Protein AF-A0A143Z8P2-F1 (afdb_monomer)

Structure (mmCIF, N/CA/C/O backbone):
data_AF-A0A143Z8P2-F1
#
_entry.id   AF-A0A143Z8P2-F1
#
loop_
_atom_site.group_PDB
_atom_site.id
_atom_site.type_symbol
_atom_site.label_atom_id
_atom_site.label_alt_id
_atom_site.label_comp_id
_atom_site.label_asym_id
_atom_site.label_entity_id
_atom_site.label_seq_id
_atom_site.pdbx_PDB_ins_code
_atom_site.Cartn_x
_atom_site.Cartn_y
_atom_site.Cartn_z
_atom_site.occupancy
_atom_site.B_iso_or_equiv
_atom_site.auth_seq_id
_atom_site.auth_comp_id
_atom_site.auth_asym_id
_atom_site.auth_atom_id
_atom_site.pdbx_PDB_model_num
ATOM 1 N N . MET A 1 1 ? 22.799 -4.178 -9.245 1.00 86.31 1 MET A N 1
ATOM 2 C CA . MET A 1 1 ? 23.171 -4.089 -7.824 1.00 86.31 1 MET A CA 1
ATOM 3 C C . MET A 1 1 ? 23.172 -5.496 -7.248 1.00 86.31 1 MET A C 1
ATOM 5 O O . MET A 1 1 ? 22.407 -6.316 -7.746 1.00 86.31 1 MET A O 1
ATOM 9 N N . GLU A 1 2 ? 24.031 -5.788 -6.274 1.00 94.12 2 GLU A N 1
ATOM 10 C CA . GLU A 1 2 ? 23.977 -7.065 -5.549 1.00 94.12 2 GLU A CA 1
ATOM 11 C C . GLU A 1 2 ? 22.678 -7.166 -4.728 1.00 94.12 2 GLU A C 1
ATOM 13 O O . GLU A 1 2 ? 22.300 -6.162 -4.111 1.00 94.12 2 GLU A O 1
ATOM 18 N N . PRO A 1 3 ? 22.009 -8.338 -4.666 1.00 95.88 3 PRO A N 1
A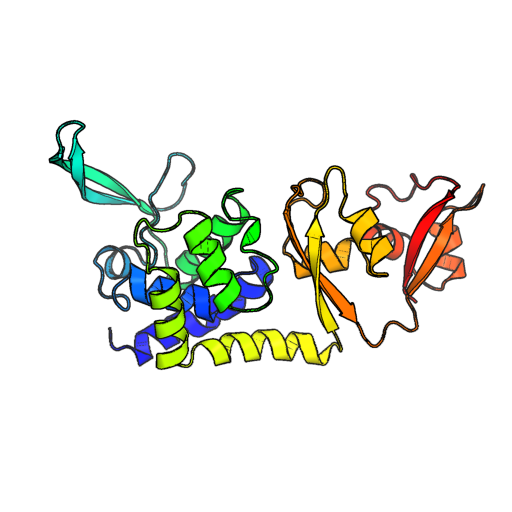TOM 19 C CA . PRO A 1 3 ? 20.731 -8.506 -3.967 1.00 95.88 3 PRO A CA 1
ATOM 20 C C . PRO A 1 3 ? 20.718 -7.975 -2.529 1.00 95.88 3 PRO A C 1
ATOM 22 O O . PRO A 1 3 ? 19.838 -7.202 -2.154 1.00 95.88 3 PRO A O 1
ATOM 25 N N . ALA A 1 4 ? 21.740 -8.309 -1.737 1.00 95.69 4 ALA A N 1
ATOM 26 C CA . ALA A 1 4 ? 21.838 -7.879 -0.342 1.00 95.69 4 ALA A CA 1
ATOM 27 C C . ALA A 1 4 ? 22.018 -6.357 -0.184 1.00 95.69 4 ALA A C 1
ATOM 29 O O . ALA A 1 4 ? 21.558 -5.777 0.800 1.00 95.69 4 ALA A O 1
ATOM 30 N N . VAL A 1 5 ? 22.684 -5.702 -1.141 1.00 97.19 5 VAL A N 1
ATOM 31 C CA . VAL A 1 5 ? 22.847 -4.239 -1.138 1.00 97.19 5 VAL A CA 1
ATOM 32 C C . VAL A 1 5 ? 21.523 -3.574 -1.486 1.00 97.19 5 VAL A C 1
ATOM 34 O O . VAL A 1 5 ? 21.120 -2.638 -0.802 1.00 97.19 5 VAL A O 1
ATOM 37 N N . PHE A 1 6 ? 20.825 -4.094 -2.497 1.00 98.25 6 PHE A N 1
ATOM 38 C CA . PHE A 1 6 ? 19.524 -3.578 -2.909 1.00 98.25 6 PHE A CA 1
ATOM 39 C C . PHE A 1 6 ? 18.500 -3.664 -1.777 1.00 98.25 6 PHE A C 1
ATOM 41 O O . PHE A 1 6 ? 17.920 -2.652 -1.399 1.00 98.25 6 PHE A O 1
ATOM 48 N N . LEU A 1 7 ? 18.351 -4.838 -1.158 1.00 98.31 7 LEU A N 1
ATOM 49 C CA . LEU A 1 7 ? 17.411 -5.028 -0.051 1.00 98.31 7 LEU A CA 1
ATOM 50 C C . LEU A 1 7 ? 17.710 -4.111 1.139 1.00 98.31 7 LEU A C 1
ATOM 52 O O . LEU A 1 7 ? 16.788 -3.540 1.714 1.00 98.31 7 LEU A O 1
ATOM 56 N N . ARG A 1 8 ? 18.989 -3.891 1.467 1.00 97.50 8 ARG A N 1
ATOM 57 C CA . ARG A 1 8 ? 19.382 -2.968 2.543 1.00 97.50 8 ARG A CA 1
ATOM 58 C C . ARG A 1 8 ? 18.939 -1.529 2.278 1.00 97.50 8 ARG A C 1
ATOM 60 O O . ARG A 1 8 ? 18.586 -0.831 3.218 1.00 97.50 8 ARG A O 1
ATOM 67 N N . GLN A 1 9 ? 18.946 -1.090 1.019 1.00 97.75 9 GLN A N 1
ATOM 68 C CA . GLN A 1 9 ? 18.490 0.255 0.652 1.00 97.75 9 GLN A CA 1
ATOM 69 C C . GLN A 1 9 ? 16.971 0.419 0.751 1.00 97.75 9 GLN A C 1
ATOM 71 O O . GLN A 1 9 ? 16.499 1.542 0.907 1.00 97.75 9 GLN A O 1
ATOM 76 N N . LEU A 1 10 ? 16.209 -0.674 0.651 1.00 98.38 10 LEU A N 1
ATOM 77 C CA . LEU A 1 10 ? 14.750 -0.636 0.769 1.00 98.38 10 LEU A CA 1
ATOM 78 C C . LEU A 1 10 ? 14.268 -0.792 2.207 1.00 98.38 10 LEU A C 1
ATOM 80 O O . LEU A 1 10 ? 13.185 -0.321 2.527 1.00 98.38 10 LEU A O 1
ATOM 84 N N . TYR A 1 11 ? 15.057 -1.462 3.045 1.00 97.81 11 TYR A N 1
ATOM 85 C CA . TYR A 1 11 ? 14.640 -1.985 4.340 1.00 97.81 11 TYR A CA 1
ATOM 86 C C . TYR A 1 11 ? 13.904 -0.974 5.229 1.00 97.81 11 TYR A C 1
ATOM 88 O O . TYR A 1 11 ? 12.730 -1.176 5.535 1.00 97.81 11 TYR A O 1
ATOM 96 N N . GLU A 1 12 ? 14.560 0.132 5.592 1.00 96.75 12 GLU A N 1
ATOM 97 C CA . GLU A 1 12 ? 13.953 1.136 6.477 1.00 96.75 12 GLU A CA 1
ATOM 98 C C . GLU A 1 12 ? 12.736 1.796 5.819 1.00 96.75 12 GLU A C 1
ATOM 100 O O . GLU A 1 12 ? 11.661 1.843 6.407 1.00 96.75 12 GLU A O 1
ATOM 105 N N . GLY A 1 13 ? 12.847 2.204 4.551 1.00 96.19 13 GLY A N 1
ATOM 106 C CA . GLY A 1 13 ? 11.741 2.857 3.848 1.00 96.19 13 GLY A CA 1
ATOM 107 C C . GLY A 1 13 ? 10.517 1.950 3.650 1.00 96.19 13 GLY A C 1
ATOM 108 O O . GLY A 1 13 ? 9.382 2.417 3.725 1.00 96.19 13 GLY A O 1
ATOM 109 N N . ALA A 1 14 ? 10.711 0.647 3.438 1.00 97.62 14 ALA A N 1
ATOM 110 C CA . ALA A 1 14 ? 9.616 -0.317 3.325 1.00 97.62 14 ALA A CA 1
ATOM 111 C C . ALA A 1 14 ? 8.894 -0.500 4.670 1.00 97.62 14 ALA A C 1
ATOM 113 O O . ALA A 1 14 ? 7.669 -0.589 4.705 1.00 97.62 14 ALA A O 1
ATOM 114 N N . LYS A 1 15 ? 9.636 -0.497 5.785 1.00 94.75 15 LYS A N 1
ATOM 115 C CA . LYS A 1 15 ? 9.063 -0.556 7.137 1.00 94.75 15 LYS A CA 1
ATOM 116 C C . LYS A 1 15 ? 8.351 0.738 7.526 1.00 94.75 15 LYS A C 1
ATOM 118 O O . LYS A 1 15 ? 7.257 0.672 8.071 1.00 94.75 15 LYS A O 1
ATOM 123 N N . GLU A 1 16 ? 8.925 1.896 7.207 1.00 91.50 16 GLU A N 1
ATOM 124 C CA . GLU A 1 16 ? 8.332 3.213 7.488 1.00 91.50 16 GLU A CA 1
ATOM 125 C C . GLU A 1 16 ? 7.041 3.470 6.702 1.00 91.50 16 GLU A C 1
ATOM 127 O O . GLU A 1 16 ? 6.157 4.182 7.171 1.00 91.50 16 GLU A O 1
ATOM 132 N N . THR A 1 17 ? 6.917 2.904 5.501 1.00 92.00 17 THR A N 1
ATOM 133 C CA . THR A 1 17 ? 5.734 3.096 4.649 1.00 92.00 17 THR A CA 1
ATOM 134 C C . THR A 1 17 ? 4.557 2.209 5.042 1.00 92.00 17 THR A C 1
ATOM 136 O O . THR A 1 17 ? 3.414 2.594 4.793 1.00 92.00 17 THR A O 1
ATOM 139 N N . PHE A 1 18 ? 4.7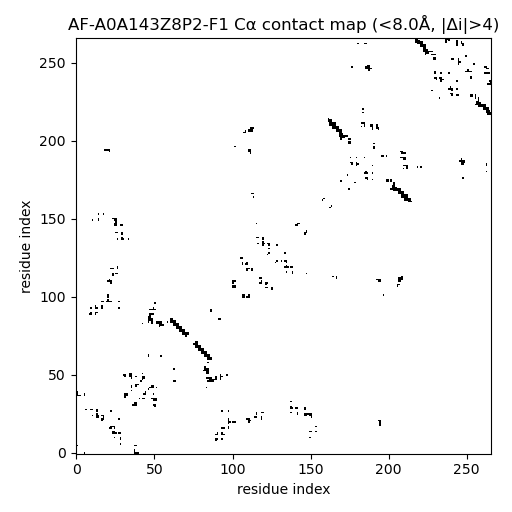98 1.076 5.709 1.00 92.75 18 PHE A N 1
ATOM 140 C CA . PHE A 1 18 ? 3.736 0.196 6.199 1.00 92.75 18 PHE A CA 1
ATOM 141 C C . PHE A 1 18 ? 2.717 0.907 7.107 1.00 92.75 18 PHE A C 1
ATOM 143 O O . PHE A 1 18 ? 1.546 0.921 6.733 1.00 92.75 18 PHE A O 1
ATOM 150 N N . PRO A 1 19 ? 3.096 1.563 8.225 1.00 83.88 19 PRO A N 1
ATOM 151 C CA . PRO A 1 19 ? 2.126 2.234 9.094 1.00 83.88 19 PRO A CA 1
ATOM 152 C C . PRO A 1 19 ? 1.443 3.444 8.439 1.00 83.88 19 PRO A C 1
ATOM 154 O O . PRO A 1 19 ? 0.452 3.943 8.964 1.00 83.88 19 PRO A O 1
ATOM 157 N N . LEU A 1 20 ? 1.960 3.938 7.311 1.00 85.25 20 LEU A N 1
ATOM 158 C CA . LEU A 1 20 ? 1.366 5.060 6.586 1.00 85.25 20 LEU A CA 1
ATOM 159 C C . LEU A 1 20 ? 0.325 4.602 5.565 1.00 85.25 20 LEU A C 1
ATOM 161 O O . LEU A 1 20 ? -0.665 5.296 5.355 1.00 85.25 20 LEU A O 1
ATOM 165 N N . TYR A 1 21 ? 0.565 3.468 4.906 1.00 91.06 21 TYR A N 1
ATOM 166 C CA . TYR A 1 21 ? -0.172 3.099 3.697 1.00 91.06 21 TYR A CA 1
ATOM 167 C C . TYR A 1 21 ? -0.767 1.690 3.727 1.00 91.06 21 TYR A C 1
ATOM 169 O O . TYR A 1 21 ? -1.584 1.367 2.868 1.00 91.06 21 TYR A O 1
ATOM 177 N N . GLY A 1 22 ? -0.387 0.857 4.696 1.00 89.69 22 GLY A N 1
ATOM 178 C CA . GLY A 1 22 ? -0.955 -0.473 4.905 1.00 89.69 22 GLY A CA 1
ATOM 179 C C . GLY A 1 22 ? -0.486 -1.549 3.933 1.00 89.69 22 GLY A C 1
ATOM 180 O O . GLY A 1 22 ? -1.141 -2.582 3.828 1.00 89.69 22 GLY A O 1
ATOM 181 N N . ILE A 1 23 ? 0.620 -1.338 3.214 1.00 96.31 23 ILE A N 1
ATOM 182 C CA . ILE A 1 23 ? 1.238 -2.353 2.346 1.00 96.31 23 ILE A CA 1
ATOM 183 C C . ILE A 1 23 ? 2.427 -2.975 3.064 1.00 96.31 23 ILE A C 1
ATOM 185 O O . ILE A 1 23 ? 3.349 -2.258 3.458 1.00 96.31 23 ILE A O 1
ATOM 189 N N . PHE A 1 24 ? 2.410 -4.298 3.232 1.00 97.56 24 PHE A N 1
ATOM 190 C CA . PHE A 1 24 ? 3.453 -5.018 3.958 1.00 97.56 24 PHE A CA 1
ATOM 191 C C . PHE A 1 24 ? 4.851 -4.707 3.399 1.00 97.56 24 PHE A C 1
ATOM 193 O O . PHE A 1 24 ? 5.024 -4.687 2.171 1.00 97.56 24 PHE A O 1
ATOM 200 N N . PRO A 1 25 ? 5.868 -4.505 4.263 1.00 98.38 25 PRO A N 1
ATOM 201 C CA . PRO A 1 25 ? 7.236 -4.253 3.817 1.00 98.38 25 PRO A CA 1
ATOM 202 C C . PRO A 1 25 ? 7.741 -5.314 2.832 1.00 98.38 25 PRO A C 1
ATOM 204 O O . PRO A 1 25 ? 8.414 -4.979 1.854 1.00 98.38 25 PRO A O 1
ATOM 207 N N . SER A 1 26 ? 7.369 -6.581 3.042 1.00 98.69 26 SER A N 1
ATOM 208 C CA . SER A 1 26 ? 7.720 -7.682 2.147 1.00 98.69 26 SER A CA 1
ATOM 209 C C . SER A 1 26 ? 7.118 -7.540 0.747 1.00 98.69 26 SER A C 1
ATOM 211 O O . SER A 1 26 ? 7.818 -7.773 -0.238 1.00 98.69 26 SER A O 1
ATOM 213 N N . VAL A 1 27 ? 5.856 -7.106 0.640 1.00 98.69 27 VAL A N 1
ATOM 214 C CA . VAL A 1 27 ? 5.158 -6.877 -0.636 1.00 98.69 27 VAL A CA 1
ATOM 215 C C . VAL A 1 27 ? 5.812 -5.724 -1.381 1.00 98.69 27 VAL A C 1
ATOM 217 O O . VAL A 1 27 ? 6.186 -5.882 -2.543 1.00 98.69 27 VAL A O 1
ATOM 220 N N . THR A 1 28 ? 6.038 -4.605 -0.691 1.00 98.56 28 THR A N 1
ATOM 221 C CA . THR A 1 28 ? 6.727 -3.432 -1.242 1.00 98.56 28 THR A CA 1
ATOM 2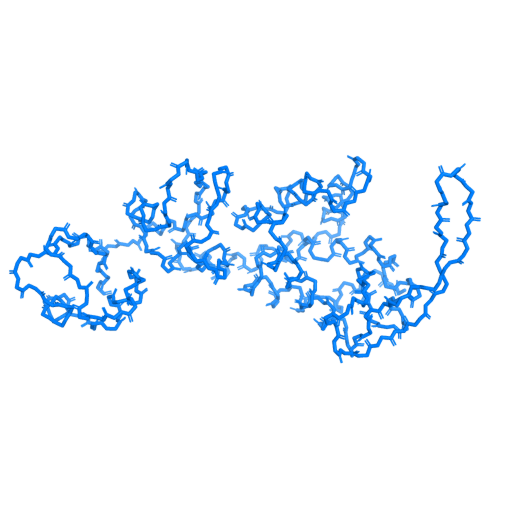22 C C . THR A 1 28 ? 8.107 -3.802 -1.791 1.00 98.56 28 THR A C 1
ATOM 224 O O . THR A 1 28 ? 8.445 -3.450 -2.923 1.00 98.56 28 THR A O 1
ATOM 227 N N . ALA A 1 29 ? 8.900 -4.556 -1.026 1.00 98.75 29 ALA A N 1
ATOM 228 C CA . ALA A 1 29 ? 10.232 -4.981 -1.440 1.00 98.75 29 ALA A CA 1
ATOM 229 C C . ALA A 1 29 ? 10.204 -5.994 -2.596 1.00 98.75 29 ALA A C 1
ATOM 231 O O . ALA A 1 29 ? 11.011 -5.885 -3.519 1.00 98.75 29 ALA A O 1
ATOM 232 N N . ALA A 1 30 ? 9.271 -6.948 -2.593 1.00 98.81 30 ALA A N 1
ATOM 233 C CA . ALA A 1 30 ? 9.133 -7.927 -3.669 1.00 98.81 30 ALA A CA 1
ATOM 234 C C . ALA A 1 30 ? 8.694 -7.288 -4.991 1.00 98.81 30 ALA A C 1
ATOM 236 O O . ALA A 1 30 ? 9.244 -7.632 -6.038 1.00 98.81 30 ALA A O 1
ATOM 237 N N . GLN A 1 31 ? 7.770 -6.322 -4.950 1.00 98.69 31 GLN A N 1
ATOM 238 C CA . GLN A 1 31 ? 7.434 -5.521 -6.126 1.00 98.69 31 GLN A CA 1
ATOM 239 C C . GLN A 1 31 ? 8.654 -4.724 -6.587 1.00 98.69 31 GLN A C 1
ATOM 241 O O . GLN A 1 31 ? 9.021 -4.805 -7.752 1.00 98.69 31 GLN A O 1
ATOM 246 N N . ALA A 1 32 ? 9.373 -4.053 -5.683 1.00 98.62 32 ALA A N 1
ATOM 247 C CA . ALA A 1 32 ? 10.580 -3.323 -6.063 1.00 98.62 32 ALA A CA 1
ATOM 248 C C . ALA A 1 32 ? 11.628 -4.236 -6.723 1.00 98.62 32 ALA A C 1
ATOM 250 O O . ALA A 1 32 ? 12.224 -3.841 -7.721 1.00 98.62 32 ALA A O 1
ATOM 251 N N . ILE A 1 33 ? 11.839 -5.460 -6.227 1.00 98.62 33 ILE A N 1
ATOM 252 C CA . ILE A 1 33 ? 12.718 -6.448 -6.873 1.00 98.62 33 ILE A CA 1
ATOM 253 C C . ILE A 1 33 ? 12.251 -6.744 -8.301 1.00 98.62 33 ILE A C 1
ATOM 255 O O . ILE A 1 33 ? 13.057 -6.660 -9.231 1.00 98.62 33 ILE A O 1
ATOM 259 N N . LEU A 1 34 ? 10.977 -7.111 -8.453 1.00 98.19 34 LEU A N 1
ATOM 260 C CA . LEU A 1 34 ? 10.408 -7.582 -9.711 1.00 98.19 34 LEU A CA 1
ATOM 261 C C . LEU A 1 34 ? 10.368 -6.476 -10.772 1.00 98.19 34 LEU A C 1
ATOM 263 O O . LEU A 1 34 ? 10.800 -6.697 -11.899 1.00 98.19 34 LEU A O 1
ATOM 267 N N . GLU A 1 35 ? 9.899 -5.287 -10.396 1.00 97.38 35 GLU A N 1
ATOM 268 C CA . GLU A 1 35 ? 9.683 -4.159 -11.307 1.00 97.38 35 GLU A CA 1
ATOM 269 C C . GLU A 1 35 ? 10.997 -3.460 -11.706 1.00 97.38 35 GLU A C 1
ATOM 271 O O . GLU A 1 35 ? 11.105 -2.878 -12.789 1.00 97.38 35 GLU A O 1
ATOM 276 N N . SER A 1 36 ? 12.032 -3.527 -10.858 1.00 97.94 36 SER A N 1
ATOM 277 C CA . SER A 1 36 ? 13.309 -2.843 -11.106 1.00 97.94 36 SER A CA 1
ATOM 278 C C . SER A 1 36 ? 14.468 -3.752 -11.507 1.00 97.94 36 SER A C 1
ATOM 280 O O . SER A 1 36 ? 15.576 -3.247 -11.707 1.00 97.94 36 SER A O 1
ATOM 282 N N . ASP A 1 37 ? 14.247 -5.065 -11.617 1.00 97.62 37 ASP A N 1
ATOM 283 C CA . ASP A 1 37 ? 15.312 -6.066 -11.759 1.00 97.62 37 ASP A CA 1
ATOM 284 C C . ASP A 1 37 ? 16.424 -5.842 -10.717 1.00 97.62 37 ASP A C 1
ATOM 286 O O . ASP A 1 37 ? 17.577 -5.548 -11.042 1.00 97.62 37 ASP A O 1
ATOM 290 N N . TRP A 1 38 ? 16.067 -5.888 -9.430 1.00 98.12 38 TRP A N 1
ATOM 291 C CA . TRP A 1 38 ? 17.017 -5.640 -8.332 1.00 98.12 38 TRP A CA 1
ATOM 292 C C . TRP A 1 38 ? 17.734 -4.278 -8.438 1.00 98.12 38 TRP A C 1
ATOM 294 O O . TRP A 1 38 ? 18.954 -4.166 -8.253 1.00 98.12 38 TRP A O 1
ATOM 304 N N . GLY A 1 39 ? 16.992 -3.240 -8.826 1.00 97.69 39 GLY A N 1
ATOM 305 C CA . GLY A 1 39 ? 17.491 -1.881 -9.029 1.00 97.69 39 GLY A CA 1
ATOM 306 C C . GLY A 1 39 ? 18.406 -1.715 -10.245 1.00 97.69 39 GLY A C 1
ATOM 307 O O . GLY A 1 39 ? 19.112 -0.711 -10.344 1.00 97.69 39 GLY A O 1
ATOM 308 N N . LYS A 1 40 ? 18.472 -2.697 -11.154 1.00 97.31 40 LYS A N 1
ATOM 309 C CA . LYS A 1 40 ? 19.315 -2.639 -12.362 1.00 97.31 40 LYS A CA 1
ATOM 310 C C . LYS A 1 40 ? 18.617 -1.952 -13.534 1.00 97.31 40 LYS A C 1
ATOM 312 O O . LYS A 1 40 ? 19.312 -1.487 -14.447 1.00 97.31 40 LYS A O 1
ATOM 317 N N . SER A 1 41 ? 17.286 -1.853 -13.512 1.00 96.50 41 SER A N 1
ATOM 318 C CA . SER A 1 41 ? 16.512 -1.198 -14.566 1.00 96.50 41 SER A CA 1
ATOM 319 C C . SER A 1 41 ? 16.978 0.243 -14.788 1.00 96.50 41 SER A C 1
ATOM 321 O O . SER A 1 41 ? 17.515 0.907 -13.896 1.00 96.50 41 SER A O 1
ATOM 323 N N . GLN A 1 42 ? 16.801 0.739 -16.013 1.00 95.62 42 GLN A N 1
ATOM 324 C CA . GLN A 1 42 ? 17.213 2.098 -16.355 1.00 95.62 42 GLN A CA 1
ATOM 325 C C . GLN A 1 42 ? 16.487 3.143 -15.494 1.00 95.62 42 GLN A C 1
ATOM 327 O O . GLN A 1 42 ? 17.120 4.075 -15.000 1.00 95.62 42 GLN A O 1
ATOM 332 N N . LEU A 1 43 ? 15.185 2.950 -15.262 1.00 96.75 43 LEU A N 1
ATOM 333 C CA . LEU A 1 43 ? 14.372 3.832 -14.424 1.00 96.75 43 LEU A CA 1
ATOM 334 C C . LEU A 1 43 ? 14.843 3.841 -12.966 1.00 96.75 43 LEU A C 1
ATOM 336 O O . LEU A 1 43 ? 14.962 4.915 -12.374 1.00 96.75 43 LEU A O 1
ATOM 340 N N . ALA A 1 44 ? 15.186 2.683 -12.400 1.00 97.44 44 ALA A N 1
ATOM 341 C CA . ALA A 1 44 ? 15.709 2.622 -11.041 1.00 97.44 44 ALA A CA 1
ATOM 342 C C . ALA A 1 44 ? 17.047 3.364 -10.919 1.00 97.44 44 ALA A C 1
ATOM 344 O O . ALA A 1 44 ? 17.204 4.206 -10.038 1.00 97.44 44 ALA A O 1
ATOM 345 N N . ARG A 1 45 ? 17.983 3.132 -11.848 1.00 96.44 45 ARG A N 1
ATOM 346 C CA . ARG A 1 45 ? 19.326 3.736 -11.798 1.00 96.44 45 ARG A CA 1
ATOM 347 C C . ARG A 1 45 ? 19.344 5.237 -12.068 1.00 96.44 45 ARG A C 1
ATOM 349 O O . ARG A 1 45 ? 20.140 5.951 -11.472 1.00 96.44 45 ARG A O 1
ATOM 356 N N . GLU A 1 46 ? 18.521 5.714 -12.996 1.00 96.88 46 GLU A N 1
ATOM 357 C CA . GLU A 1 46 ? 18.574 7.109 -13.448 1.00 96.88 46 GLU A CA 1
ATOM 358 C C . GLU A 1 46 ? 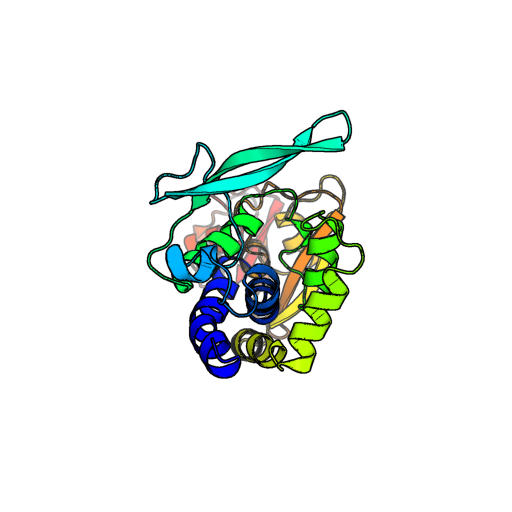17.533 8.009 -12.775 1.00 96.88 46 GLU A C 1
ATOM 360 O O . GLU A 1 46 ? 17.692 9.232 -12.773 1.00 96.88 46 GLU A O 1
ATOM 365 N N . CYS A 1 47 ? 16.453 7.423 -12.251 1.00 97.75 47 CYS A N 1
ATOM 366 C CA . CYS A 1 47 ? 15.315 8.162 -11.710 1.00 97.75 47 CYS A CA 1
ATOM 367 C C . CYS A 1 47 ? 14.927 7.752 -10.287 1.00 97.75 47 CYS A C 1
ATOM 369 O O . CYS A 1 47 ? 13.939 8.274 -9.779 1.00 97.75 47 CYS A O 1
ATOM 371 N N . CYS A 1 48 ? 15.635 6.805 -9.663 1.00 98.12 48 CYS A N 1
ATOM 372 C CA . CYS A 1 48 ? 15.210 6.166 -8.416 1.00 98.12 48 CYS A CA 1
ATOM 373 C C . CYS A 1 48 ? 13.786 5.578 -8.478 1.00 98.12 48 CYS A C 1
ATOM 375 O O . CYS A 1 48 ? 13.172 5.362 -7.442 1.00 98.12 48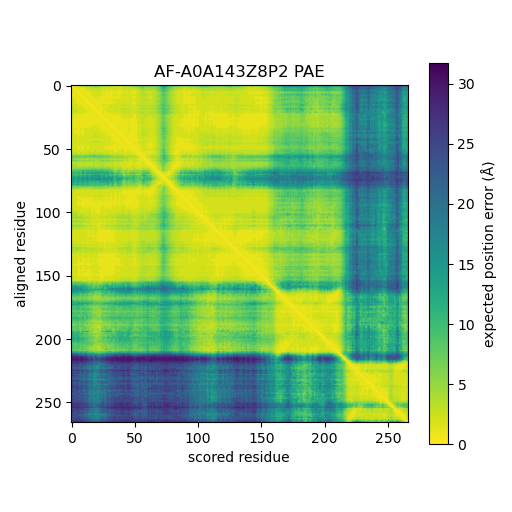 CYS A O 1
ATOM 377 N N . ASN A 1 49 ? 13.242 5.331 -9.675 1.00 98.00 49 ASN A N 1
ATOM 378 C CA . ASN A 1 49 ? 11.863 4.892 -9.869 1.00 98.00 49 ASN A CA 1
ATOM 379 C C . ASN A 1 49 ? 11.816 3.367 -9.943 1.00 98.00 49 ASN A C 1
ATOM 381 O O . ASN A 1 49 ? 12.090 2.777 -10.990 1.00 98.00 49 ASN A O 1
ATOM 385 N N . LEU A 1 50 ? 11.513 2.747 -8.803 1.00 98.31 50 LEU A N 1
ATOM 386 C CA . LEU A 1 50 ? 11.558 1.295 -8.632 1.00 98.31 50 LEU A CA 1
ATOM 387 C C . LEU A 1 50 ? 10.368 0.573 -9.270 1.00 98.31 50 LEU A C 1
ATOM 389 O O . LEU A 1 50 ? 10.505 -0.587 -9.632 1.00 98.31 50 LEU A O 1
ATOM 393 N N . PHE A 1 51 ? 9.234 1.257 -9.425 1.00 97.19 51 PHE A N 1
ATOM 394 C CA . PHE A 1 51 ? 7.949 0.648 -9.795 1.00 97.19 51 PHE A CA 1
ATOM 395 C C . PHE A 1 51 ? 7.445 1.090 -11.174 1.00 97.19 51 PHE A C 1
ATOM 397 O O . PHE A 1 51 ? 6.289 0.877 -11.522 1.00 97.19 51 PHE A O 1
ATOM 404 N N . GLY A 1 52 ? 8.284 1.783 -11.950 1.00 93.88 52 GLY A N 1
ATOM 405 C CA . GLY A 1 52 ? 7.928 2.247 -13.291 1.00 93.88 52 GLY A CA 1
ATOM 406 C C . GLY A 1 52 ? 6.764 3.243 -13.326 1.00 93.88 52 GLY A C 1
ATOM 407 O O . GLY A 1 52 ? 6.053 3.317 -14.329 1.00 93.88 52 GLY A O 1
ATOM 408 N N . ILE A 1 53 ? 6.548 4.022 -12.258 1.00 92.19 53 ILE A N 1
ATOM 409 C CA . ILE A 1 53 ? 5.383 4.911 -12.156 1.00 92.19 53 ILE A CA 1
ATOM 410 C C . ILE A 1 53 ? 5.507 6.047 -13.179 1.00 92.19 53 ILE A C 1
ATOM 412 O O . ILE A 1 53 ? 6.477 6.818 -13.179 1.00 92.19 53 ILE A O 1
ATOM 416 N N . LYS A 1 54 ? 4.509 6.151 -14.063 1.00 91.62 54 LYS A N 1
ATOM 417 C CA . LYS A 1 54 ? 4.414 7.209 -15.075 1.00 91.62 54 LYS A CA 1
ATOM 418 C C . LYS A 1 54 ? 4.099 8.564 -14.421 1.00 91.62 54 LYS A C 1
ATOM 420 O O . LYS A 1 54 ? 3.397 8.653 -13.414 1.00 91.62 54 LYS A O 1
ATOM 425 N N . ALA A 1 55 ? 4.629 9.636 -15.000 1.00 93.62 55 ALA A N 1
ATOM 426 C CA . ALA A 1 55 ? 4.318 11.006 -14.610 1.00 93.62 55 ALA A CA 1
ATOM 427 C C . ALA A 1 55 ? 3.082 11.486 -15.385 1.00 93.62 55 ALA A C 1
ATOM 429 O O . ALA A 1 55 ? 3.188 11.922 -16.533 1.00 93.62 55 ALA A O 1
ATOM 430 N N . ASP A 1 56 ? 1.916 11.372 -14.754 1.00 88.62 56 ASP A N 1
ATOM 431 C CA . ASP A 1 56 ? 0.650 11.923 -15.245 1.00 88.62 56 ASP A CA 1
ATOM 432 C C . ASP A 1 56 ? 0.597 13.466 -15.134 1.00 88.62 56 ASP A C 1
ATOM 434 O O . ASP A 1 56 ? 1.556 14.126 -14.726 1.00 88.62 56 ASP A O 1
ATOM 438 N N . SER A 1 57 ? -0.534 14.067 -15.520 1.00 88.94 57 SER A N 1
ATOM 439 C CA . SER A 1 57 ? -0.753 15.521 -15.455 1.00 88.94 57 SER A CA 1
ATOM 440 C C . SER A 1 57 ? -0.793 16.090 -14.028 1.00 88.94 57 SER A C 1
ATOM 442 O O . SER A 1 57 ? -0.590 17.294 -13.832 1.00 88.94 57 SER A O 1
ATOM 444 N N . GLY A 1 58 ? -1.075 15.246 -13.033 1.00 87.75 58 GLY A N 1
ATOM 445 C CA . GLY A 1 58 ? -1.082 15.600 -11.617 1.00 87.75 58 GLY A CA 1
ATOM 446 C C . GLY A 1 58 ? 0.324 15.691 -11.026 1.00 87.75 58 GLY A C 1
ATOM 447 O O . GLY A 1 58 ? 0.549 16.509 -10.134 1.00 87.75 58 GLY A O 1
ATOM 448 N N . TRP A 1 59 ? 1.287 14.932 -11.558 1.00 92.31 59 TRP A N 1
ATOM 449 C CA . TRP A 1 59 ? 2.664 14.911 -11.061 1.00 92.31 59 TRP A CA 1
ATOM 450 C C . TRP A 1 59 ? 3.366 16.275 -11.172 1.00 92.31 59 TRP A C 1
ATOM 452 O O . TRP A 1 59 ? 3.487 16.851 -12.257 1.00 92.31 59 TRP A O 1
ATOM 462 N N . LYS A 1 60 ? 3.864 16.781 -10.034 1.00 92.12 60 LYS A N 1
ATOM 463 C CA . LYS A 1 60 ? 4.572 18.075 -9.928 1.00 92.12 60 LYS A CA 1
ATOM 464 C C . LYS A 1 60 ? 6.081 17.954 -9.706 1.00 92.12 60 LYS A C 1
ATOM 466 O O . LYS A 1 60 ? 6.775 18.962 -9.776 1.00 92.12 60 LYS A O 1
ATOM 471 N N . GLY A 1 61 ? 6.578 16.751 -9.420 1.00 93.81 61 GLY A N 1
ATOM 472 C CA . GLY A 1 61 ? 8.002 16.507 -9.203 1.00 93.81 61 GLY A CA 1
ATOM 473 C C . GLY A 1 61 ? 8.802 16.423 -10.503 1.00 93.81 61 GLY A C 1
ATOM 474 O O . GLY A 1 61 ? 8.272 16.573 -11.609 1.00 93.81 61 GLY A O 1
ATOM 475 N N . GLU A 1 62 ? 10.093 16.118 -10.374 1.00 97.56 62 GLU A N 1
ATOM 476 C CA . GLU A 1 62 ? 10.935 15.847 -11.537 1.00 97.56 62 GLU A CA 1
ATOM 477 C C . GLU A 1 62 ? 10.392 14.658 -12.339 1.00 97.56 62 GLU A C 1
ATOM 479 O O . GLU A 1 62 ? 9.821 13.705 -11.802 1.00 97.56 62 GLU A O 1
ATOM 484 N N . LYS A 1 63 ? 10.573 14.703 -13.656 1.00 97.00 63 LYS A N 1
ATOM 485 C CA . LYS A 1 63 ? 10.203 13.613 -14.556 1.00 97.00 63 LYS A CA 1
ATOM 486 C C . LYS A 1 63 ? 11.238 13.467 -15.650 1.00 97.00 63 LYS A C 1
ATOM 488 O O . LYS A 1 63 ? 11.902 14.437 -16.015 1.00 97.00 63 LYS A O 1
ATOM 493 N N . LYS A 1 64 ? 11.344 12.266 -16.204 1.00 96.94 64 LYS A N 1
ATOM 494 C CA . LYS A 1 64 ? 12.249 11.983 -17.316 1.00 96.94 64 LYS A CA 1
ATOM 495 C C . LYS A 1 64 ? 11.520 11.254 -18.435 1.00 96.94 64 LYS A C 1
ATOM 497 O O . LYS A 1 64 ? 10.676 10.394 -18.187 1.00 96.94 64 LYS A O 1
ATOM 502 N N . ALA A 1 65 ? 11.817 11.665 -19.662 1.00 95.38 65 ALA A N 1
ATOM 503 C CA . ALA A 1 65 ? 11.256 11.091 -20.873 1.00 95.38 65 ALA A CA 1
ATOM 504 C C . ALA A 1 65 ? 12.053 9.849 -21.282 1.00 95.38 65 ALA A C 1
ATOM 506 O O . ALA A 1 65 ? 13.283 9.897 -21.331 1.00 95.38 65 ALA A O 1
ATOM 507 N N . TYR A 1 66 ? 11.347 8.773 -21.615 1.00 92.56 66 TYR A N 1
ATOM 508 C CA . TYR A 1 66 ? 11.923 7.561 -22.182 1.00 92.56 66 TYR A CA 1
ATOM 509 C C . TYR A 1 66 ? 11.095 7.105 -23.388 1.00 92.56 66 TYR A C 1
ATOM 511 O O . TYR A 1 66 ? 9.864 7.189 -23.344 1.00 92.56 66 TYR A O 1
ATOM 519 N N . PRO A 1 67 ? 11.736 6.610 -24.459 1.00 89.12 67 PRO A N 1
ATOM 520 C CA . PRO A 1 67 ? 11.025 5.925 -25.525 1.00 89.12 67 PRO A CA 1
ATOM 521 C C . PRO A 1 67 ? 10.484 4.587 -25.003 1.00 89.12 67 PRO A C 1
ATOM 523 O O . PRO A 1 67 ? 11.226 3.785 -24.436 1.00 89.12 67 PRO A O 1
ATOM 526 N N . THR A 1 68 ? 9.199 4.328 -25.210 1.00 83.94 68 THR A N 1
ATOM 527 C CA . THR A 1 68 ? 8.528 3.068 -24.884 1.00 83.94 68 THR A CA 1
ATOM 528 C C . THR A 1 68 ? 7.937 2.463 -26.143 1.00 83.94 68 THR A C 1
ATOM 530 O O . THR A 1 68 ? 7.565 3.169 -27.077 1.00 83.94 68 THR A O 1
ATOM 533 N N . LYS A 1 69 ? 7.883 1.134 -26.182 1.00 87.06 69 LYS A N 1
ATOM 534 C CA . LYS A 1 69 ? 7.267 0.387 -27.273 1.00 87.06 69 LYS A CA 1
ATOM 535 C C . LYS A 1 69 ? 5.809 0.120 -26.909 1.00 87.06 69 LYS A C 1
ATOM 537 O O . LYS A 1 69 ? 5.556 -0.498 -25.881 1.00 87.06 69 LYS A O 1
ATOM 542 N N . GLU A 1 70 ? 4.888 0.580 -27.739 1.00 84.06 70 GLU A N 1
ATOM 543 C CA . GLU A 1 70 ? 3.444 0.370 -27.607 1.00 84.06 70 GLU A CA 1
ATOM 544 C C . GLU A 1 70 ? 2.936 -0.407 -28.828 1.00 84.06 70 GLU A C 1
ATOM 546 O O . GLU A 1 70 ? 3.595 -0.435 -29.868 1.00 84.06 70 GLU A O 1
ATOM 551 N N . TYR A 1 71 ? 1.775 -1.044 -28.707 1.00 84.88 71 TYR A N 1
ATOM 552 C CA . TYR A 1 71 ? 1.105 -1.712 -29.822 1.00 84.88 71 TYR A CA 1
ATOM 553 C C . TYR A 1 71 ? -0.066 -0.866 -30.301 1.00 84.88 71 TYR A C 1
ATOM 555 O O . TYR A 1 71 ? -0.861 -0.388 -29.491 1.00 84.88 71 TYR A O 1
ATOM 563 N N . ASP A 1 72 ? -0.179 -0.664 -31.610 1.00 86.31 72 ASP A N 1
ATOM 564 C CA . ASP A 1 72 ? -1.348 -0.003 -32.174 1.00 86.31 72 ASP A CA 1
ATOM 565 C C . ASP A 1 72 ? -2.567 -0.943 -32.158 1.00 86.31 72 ASP A C 1
ATOM 567 O O . ASP A 1 72 ? -2.489 -2.121 -31.797 1.00 86.31 72 ASP A O 1
ATOM 571 N N . ARG A 1 73 ? -3.725 -0.432 -32.587 1.00 82.94 73 ARG A N 1
ATOM 572 C CA . ARG A 1 73 ? -4.975 -1.212 -32.661 1.00 82.94 73 ARG A CA 1
ATOM 573 C C . ARG A 1 73 ? -4.914 -2.418 -33.617 1.00 82.94 73 ARG A C 1
ATOM 575 O O . ARG A 1 73 ? -5.849 -3.211 -33.645 1.00 82.94 73 ARG A O 1
ATOM 582 N N . HIS A 1 74 ? -3.861 -2.522 -34.426 1.00 85.12 74 HIS A N 1
ATOM 583 C CA . HIS A 1 74 ? -3.593 -3.607 -35.366 1.00 85.12 74 HIS A CA 1
ATOM 584 C C . HIS A 1 74 ? -2.480 -4.547 -34.866 1.00 85.12 74 HIS A C 1
ATOM 586 O O . HIS A 1 74 ? -2.110 -5.482 -35.574 1.00 85.12 74 HIS A O 1
ATOM 592 N N . GLY A 1 75 ? -1.966 -4.334 -33.647 1.00 84.88 75 GLY A N 1
ATOM 593 C CA . GLY A 1 75 ? -0.883 -5.123 -33.065 1.00 84.88 75 GLY A CA 1
ATOM 594 C C . GLY A 1 75 ? 0.500 -4.787 -33.630 1.00 84.88 75 GLY A C 1
ATOM 595 O O . GLY A 1 75 ? 1.438 -5.557 -33.426 1.00 84.88 75 GLY A O 1
ATOM 596 N N . GLN A 1 76 ? 0.659 -3.660 -34.331 1.00 89.50 76 GLN A N 1
ATOM 597 C CA . GLN A 1 76 ? 1.958 -3.191 -34.801 1.00 89.50 76 GLN A CA 1
ATOM 598 C C . GLN A 1 76 ? 2.677 -2.418 -33.696 1.00 89.50 76 GLN A C 1
ATOM 600 O O . GLN A 1 76 ? 2.132 -1.498 -33.089 1.00 89.50 76 GLN A O 1
ATOM 605 N N . LEU A 1 77 ? 3.926 -2.799 -33.439 1.00 88.50 77 LEU A N 1
ATOM 606 C CA . LEU A 1 77 ? 4.772 -2.154 -32.445 1.00 88.50 77 LEU A CA 1
ATOM 607 C C . LEU A 1 77 ? 5.258 -0.790 -32.957 1.00 88.50 77 LEU A C 1
ATOM 609 O O . LEU A 1 77 ? 5.865 -0.713 -34.026 1.00 88.50 77 LEU A O 1
ATOM 613 N N . TYR A 1 78 ? 5.070 0.268 -32.176 1.00 87.56 78 TYR A N 1
ATOM 614 C CA . TYR A 1 78 ? 5.588 1.606 -32.458 1.00 87.56 78 TYR A CA 1
ATOM 615 C C . TYR A 1 78 ? 6.197 2.232 -31.201 1.00 87.56 78 TYR A C 1
ATOM 617 O O . TYR A 1 78 ? 5.930 1.801 -30.080 1.00 87.56 78 TYR A O 1
ATOM 625 N N . THR A 1 79 ? 7.064 3.228 -31.381 1.00 88.94 79 THR A N 1
ATOM 626 C CA . THR A 1 79 ? 7.713 3.919 -30.261 1.00 88.94 79 THR A CA 1
ATOM 627 C C . THR A 1 79 ? 6.958 5.196 -29.929 1.00 88.94 79 THR A C 1
ATOM 629 O O . THR A 1 79 ? 6.750 6.036 -30.803 1.00 88.94 79 THR A O 1
ATOM 632 N N . VAL A 1 80 ? 6.617 5.381 -28.659 1.00 90.19 80 VAL A N 1
ATOM 633 C CA . VAL A 1 80 ? 6.124 6.654 -28.123 1.00 90.19 80 VAL A CA 1
ATOM 634 C C . VAL A 1 80 ? 7.028 7.135 -27.008 1.00 90.19 80 VAL A C 1
ATOM 636 O O . VAL A 1 80 ? 7.748 6.358 -26.390 1.00 90.19 80 VAL A O 1
ATOM 639 N N . THR A 1 81 ? 6.988 8.427 -26.720 1.00 91.19 81 THR A N 1
ATOM 640 C CA . THR A 1 81 ? 7.647 8.964 -25.533 1.00 91.19 81 THR A CA 1
ATOM 641 C C . THR A 1 81 ? 6.698 8.867 -24.348 1.00 91.19 81 THR A C 1
ATOM 643 O O . THR A 1 81 ? 5.621 9.464 -24.369 1.00 91.19 81 THR A O 1
ATOM 646 N N . ALA A 1 82 ? 7.116 8.176 -23.290 1.00 92.25 82 ALA A N 1
ATOM 647 C CA . ALA A 1 82 ? 6.450 8.217 -21.996 1.00 92.25 82 ALA A CA 1
ATOM 648 C C . ALA A 1 82 ? 7.294 9.008 -20.991 1.00 92.25 82 ALA A C 1
ATOM 650 O O . ALA A 1 82 ? 8.526 8.970 -21.012 1.00 92.25 82 ALA A O 1
ATOM 651 N N . TYR A 1 83 ? 6.623 9.724 -20.093 1.00 95.75 83 TYR A N 1
ATOM 652 C CA . TYR A 1 83 ? 7.270 10.404 -18.977 1.00 95.75 83 TYR A CA 1
ATOM 653 C C . TYR A 1 83 ? 7.121 9.560 -17.719 1.00 95.75 83 TYR A C 1
ATOM 655 O O . TYR A 1 83 ? 6.023 9.112 -17.393 1.00 95.75 83 TYR A O 1
ATOM 663 N N . PHE A 1 84 ? 8.219 9.383 -16.995 1.00 96.81 84 PHE A N 1
ATOM 664 C CA . PHE A 1 84 ? 8.261 8.656 -15.733 1.00 96.81 84 PHE A CA 1
ATOM 665 C C . PHE A 1 84 ? 8.638 9.598 -14.601 1.00 96.81 84 PHE A C 1
ATOM 667 O O . PHE A 1 84 ? 9.416 10.538 -14.801 1.00 96.81 84 PHE A O 1
ATOM 674 N N . ARG A 1 85 ? 8.067 9.355 -13.418 1.00 97.75 85 ARG A N 1
ATOM 675 C CA . ARG A 1 85 ? 8.395 10.110 -12.206 1.00 97.75 85 ARG A CA 1
ATOM 676 C C . ARG A 1 85 ? 9.875 9.898 -11.877 1.00 97.75 85 ARG A C 1
ATOM 678 O O . ARG A 1 85 ? 10.388 8.788 -12.037 1.00 97.75 85 ARG A O 1
ATOM 685 N N . LYS A 1 86 ? 10.560 10.963 -11.466 1.00 98.19 86 LYS A N 1
ATOM 686 C CA . LYS A 1 86 ? 11.934 10.925 -10.968 1.00 98.19 86 LYS A CA 1
ATOM 687 C C . LYS A 1 86 ? 11.933 11.333 -9.504 1.00 98.19 86 LYS A C 1
ATOM 689 O O . LYS A 1 86 ? 11.367 12.361 -9.138 1.00 98.19 86 LYS A O 1
ATOM 694 N N . TYR A 1 87 ? 12.572 10.507 -8.693 1.00 98.06 87 TYR A N 1
ATOM 695 C CA . TYR A 1 87 ? 12.644 10.653 -7.251 1.00 98.06 87 TYR A CA 1
ATOM 696 C C . TYR A 1 87 ? 14.066 11.009 -6.825 1.00 98.06 87 TYR A C 1
ATOM 698 O O . TYR A 1 87 ? 15.036 10.672 -7.510 1.00 98.06 87 TYR A O 1
ATOM 706 N N . ALA A 1 88 ? 14.187 11.680 -5.679 1.00 97.44 88 ALA A N 1
ATOM 707 C CA . ALA A 1 88 ? 15.483 11.989 -5.085 1.00 97.44 88 ALA A CA 1
ATOM 708 C C . ALA A 1 88 ? 16.142 10.744 -4.466 1.00 97.44 88 ALA A C 1
ATOM 710 O O . ALA A 1 88 ? 17.368 10.660 -4.410 1.00 97.44 88 ALA A O 1
ATOM 711 N N . SER A 1 89 ? 15.341 9.767 -4.029 1.00 97.31 89 SER A N 1
ATOM 712 C CA . SER A 1 89 ? 15.810 8.531 -3.406 1.00 97.31 89 SER A CA 1
ATOM 713 C C . SER A 1 89 ? 14.850 7.357 -3.636 1.00 97.31 89 SER A C 1
ATOM 715 O O . SER A 1 89 ? 13.695 7.542 -4.024 1.00 97.31 89 SER A O 1
ATOM 717 N N . TYR A 1 90 ? 15.302 6.132 -3.342 1.00 98.00 90 TYR A N 1
ATOM 718 C CA . TYR A 1 90 ? 14.403 4.975 -3.275 1.00 98.00 90 TYR A CA 1
ATOM 719 C C . TYR A 1 90 ? 13.335 5.140 -2.194 1.00 98.00 90 TYR A C 1
ATOM 721 O O . TYR A 1 90 ? 12.193 4.784 -2.449 1.00 98.00 90 TYR A O 1
ATOM 729 N N . ALA A 1 91 ? 13.649 5.744 -1.043 1.00 97.06 91 ALA A N 1
ATOM 730 C CA . ALA A 1 91 ? 12.661 5.987 0.008 1.00 97.06 91 ALA A CA 1
ATOM 731 C C . ALA A 1 91 ? 11.484 6.849 -0.490 1.00 97.06 91 ALA A C 1
ATOM 733 O O . ALA A 1 91 ? 10.331 6.553 -0.179 1.00 97.06 91 ALA A O 1
ATOM 734 N N . ASP A 1 92 ? 11.747 7.859 -1.324 1.00 97.12 92 ASP A N 1
ATOM 735 C CA . ASP A 1 92 ? 10.691 8.664 -1.954 1.00 97.12 92 ASP A CA 1
ATOM 736 C C . ASP A 1 92 ? 9.858 7.842 -2.947 1.00 97.12 92 ASP A C 1
ATOM 738 O O . ASP A 1 92 ? 8.634 7.968 -2.977 1.00 97.12 92 ASP A O 1
ATOM 742 N N . SER A 1 93 ? 10.498 6.949 -3.711 1.00 98.12 93 SER A N 1
ATOM 743 C CA . SER A 1 93 ? 9.787 6.016 -4.594 1.00 98.12 93 SER A CA 1
ATOM 744 C C . SER A 1 93 ? 8.907 5.037 -3.814 1.00 98.12 93 SER A C 1
ATOM 746 O O . SER A 1 93 ? 7.809 4.736 -4.275 1.00 98.12 93 SER A O 1
ATOM 748 N N . LEU A 1 94 ? 9.353 4.548 -2.650 1.00 98.19 94 LEU A N 1
ATOM 749 C CA . LEU A 1 94 ? 8.562 3.671 -1.778 1.00 98.19 94 LEU A CA 1
ATOM 750 C C . LEU A 1 94 ? 7.347 4.410 -1.198 1.00 98.19 94 LEU A C 1
ATOM 752 O O . LEU A 1 94 ? 6.247 3.861 -1.175 1.00 98.19 94 LEU A O 1
ATOM 756 N N . LYS A 1 95 ? 7.522 5.670 -0.776 1.00 95.94 95 LYS A N 1
ATOM 757 C CA . LYS A 1 95 ? 6.426 6.508 -0.263 1.00 95.94 95 LYS A CA 1
ATOM 758 C C . LYS A 1 95 ? 5.369 6.788 -1.328 1.00 95.94 95 LYS A C 1
ATOM 760 O O . LYS A 1 95 ? 4.178 6.652 -1.058 1.00 95.94 95 LYS A O 1
ATOM 765 N N . ASP A 1 96 ? 5.792 7.150 -2.538 1.00 95.62 96 ASP A N 1
ATOM 766 C CA . ASP A 1 96 ? 4.875 7.390 -3.659 1.00 95.62 96 ASP A CA 1
ATOM 767 C C . ASP A 1 96 ? 4.138 6.106 -4.079 1.00 95.62 96 ASP A C 1
ATOM 769 O O . ASP A 1 96 ? 2.945 6.132 -4.374 1.00 95.62 96 ASP A O 1
ATOM 773 N N . HIS A 1 97 ? 4.817 4.958 -4.022 1.00 95.88 97 HIS A N 1
ATOM 774 C CA . HIS A 1 97 ? 4.211 3.651 -4.268 1.00 95.88 97 HIS A CA 1
ATOM 775 C C . HIS A 1 97 ? 3.166 3.258 -3.216 1.00 95.88 97 HIS A C 1
ATOM 777 O O . HIS A 1 97 ? 2.080 2.810 -3.573 1.00 95.88 97 HIS A O 1
ATOM 783 N N . GLY A 1 98 ? 3.442 3.460 -1.924 1.00 93.75 98 GLY A N 1
ATOM 784 C CA . GLY A 1 98 ? 2.443 3.223 -0.878 1.00 93.75 98 GLY A CA 1
ATOM 785 C C . GLY A 1 98 ? 1.211 4.119 -1.049 1.00 93.75 98 GLY A C 1
ATOM 786 O O . GLY A 1 98 ? 0.077 3.643 -1.004 1.00 93.75 98 GLY A O 1
ATOM 787 N N . ARG A 1 99 ? 1.428 5.402 -1.366 1.00 91.50 99 ARG A N 1
ATOM 788 C CA . ARG A 1 99 ? 0.351 6.351 -1.676 1.00 91.50 99 ARG A CA 1
ATOM 789 C C . ARG A 1 99 ? -0.487 5.924 -2.884 1.00 91.50 99 ARG A C 1
ATOM 791 O O . ARG A 1 99 ? -1.705 6.057 -2.846 1.00 91.50 99 ARG A O 1
ATOM 798 N N . PHE A 1 100 ? 0.133 5.369 -3.925 1.00 91.50 100 PHE A N 1
ATOM 799 C CA . PHE A 1 100 ? -0.582 4.872 -5.103 1.00 91.50 100 PHE A CA 1
ATOM 800 C C . PHE A 1 100 ? -1.669 3.841 -4.752 1.00 91.50 100 PHE A C 1
ATOM 802 O O . PHE A 1 100 ? -2.749 3.884 -5.340 1.00 91.50 100 PHE A O 1
ATOM 809 N N . PHE A 1 101 ? -1.430 2.951 -3.782 1.00 91.56 101 PHE A N 1
ATOM 810 C CA . PHE A 1 101 ? -2.452 2.000 -3.325 1.00 91.56 101 PHE A CA 1
ATOM 811 C C . PHE A 1 101 ? -3.594 2.667 -2.555 1.00 91.56 101 PHE A C 1
ATOM 813 O O . PHE A 1 101 ? -4.740 2.241 -2.660 1.00 91.56 101 PHE A O 1
ATOM 820 N N . GLN A 1 102 ? -3.281 3.719 -1.808 1.00 85.44 102 GLN A N 1
ATOM 821 C CA . GLN A 1 102 ? -4.217 4.461 -0.966 1.00 85.44 102 GLN A CA 1
ATOM 822 C C . GLN A 1 102 ? -5.129 5.407 -1.757 1.00 85.44 102 GLN A C 1
ATOM 824 O O . GLN A 1 102 ? -6.308 5.549 -1.438 1.00 85.44 102 GLN A O 1
ATOM 829 N N . GLU A 1 103 ? -4.598 6.052 -2.794 1.00 85.56 103 GLU A N 1
ATOM 830 C CA . GLU A 1 103 ? -5.338 7.029 -3.603 1.00 85.56 103 GLU A CA 1
ATOM 831 C C . GLU A 1 103 ? -6.167 6.376 -4.718 1.00 85.56 103 GLU A C 1
ATOM 833 O O . GLU A 1 103 ? -7.075 6.995 -5.273 1.00 85.56 103 GLU A O 1
ATOM 838 N N . ASN A 1 104 ? -5.877 5.120 -5.061 1.00 87.19 104 ASN A N 1
ATOM 839 C CA . ASN A 1 104 ? -6.536 4.424 -6.154 1.00 87.19 104 ASN A CA 1
ATOM 840 C C . ASN A 1 104 ? -7.569 3.421 -5.628 1.00 87.19 104 ASN A C 1
ATOM 842 O O . ASN A 1 104 ? -7.221 2.328 -5.183 1.00 87.19 104 ASN A O 1
ATOM 846 N N . GLN A 1 105 ? -8.855 3.764 -5.775 1.00 86.69 105 GLN A N 1
ATOM 847 C CA . GLN A 1 105 ? -9.998 2.947 -5.331 1.00 86.69 105 GLN A CA 1
ATOM 848 C C . GLN A 1 105 ? -9.948 1.489 -5.810 1.00 86.69 105 GLN A C 1
ATOM 850 O O . GLN A 1 105 ? -10.470 0.602 -5.137 1.00 86.69 105 GLN A O 1
ATOM 855 N N . ARG A 1 106 ? -9.275 1.218 -6.936 1.00 90.31 106 ARG A N 1
ATOM 856 C CA . ARG A 1 106 ? -9.023 -0.137 -7.447 1.00 90.31 106 ARG A CA 1
ATOM 857 C C . ARG A 1 106 ? -8.383 -1.063 -6.405 1.00 90.31 106 ARG A C 1
ATOM 859 O O . ARG A 1 106 ? -8.655 -2.259 -6.423 1.00 90.31 106 ARG A O 1
ATOM 866 N N . TYR A 1 107 ? -7.547 -0.529 -5.515 1.00 91.88 107 TYR A N 1
ATOM 867 C CA . TYR A 1 107 ? -6.780 -1.308 -4.542 1.00 91.88 107 TYR A CA 1
ATOM 868 C C . TYR A 1 107 ? -7.308 -1.220 -3.110 1.00 91.88 107 TYR A C 1
ATOM 870 O O . TYR A 1 107 ? -6.643 -1.696 -2.193 1.00 91.88 107 TYR A O 1
ATOM 878 N N . VAL A 1 108 ? -8.516 -0.690 -2.898 1.00 86.62 108 VAL A N 1
ATOM 879 C CA . VAL A 1 108 ? -9.109 -0.569 -1.555 1.00 86.62 108 VAL A CA 1
ATOM 880 C C . VAL A 1 108 ? -9.146 -1.908 -0.798 1.00 86.62 108 VAL A C 1
ATOM 882 O O . VAL A 1 108 ? -8.953 -1.949 0.410 1.00 86.62 108 VAL A O 1
ATOM 885 N N . ASN A 1 109 ? -9.295 -3.022 -1.523 1.00 89.44 109 ASN A N 1
ATOM 886 C CA . ASN A 1 109 ? -9.332 -4.378 -0.964 1.00 89.44 109 ASN A CA 1
ATOM 887 C C . ASN A 1 109 ? -7.955 -4.977 -0.646 1.00 89.44 109 ASN A C 1
ATOM 889 O O . ASN A 1 109 ? -7.893 -6.091 -0.130 1.00 89.44 109 ASN A O 1
ATOM 893 N N . VAL A 1 110 ? -6.864 -4.292 -0.998 1.00 93.31 110 VAL A N 1
ATOM 894 C CA . VAL A 1 110 ? -5.494 -4.698 -0.652 1.00 93.31 110 VAL A CA 1
ATOM 895 C C . VAL A 1 110 ? -5.162 -4.285 0.783 1.00 93.31 110 VAL A C 1
ATOM 897 O O . VAL A 1 110 ? -4.435 -4.994 1.485 1.00 93.31 110 VAL A O 1
ATOM 900 N N . ILE A 1 111 ? -5.688 -3.141 1.222 1.00 88.44 111 ILE A N 1
ATOM 901 C CA . ILE A 1 111 ? -5.407 -2.569 2.538 1.00 88.44 111 ILE A CA 1
ATOM 902 C C . ILE A 1 111 ? -6.202 -3.321 3.614 1.00 88.44 111 ILE A C 1
ATOM 904 O O . ILE A 1 111 ? -7.314 -3.777 3.363 1.00 88.44 111 ILE A O 1
ATOM 908 N N . GLY A 1 112 ? -5.615 -3.505 4.801 1.00 82.25 112 GLY A N 1
ATOM 909 C CA . GLY A 1 112 ? -6.260 -4.232 5.905 1.00 82.25 112 GLY A CA 1
ATOM 910 C C . GLY A 1 112 ? -6.239 -5.759 5.762 1.00 82.25 112 GLY A C 1
ATOM 911 O O . GLY A 1 112 ? -6.817 -6.481 6.573 1.00 82.25 112 GLY A O 1
ATOM 912 N N . LEU A 1 113 ? -5.572 -6.299 4.741 1.00 90.00 113 LEU A N 1
ATOM 913 C CA . LEU A 1 113 ? -5.311 -7.734 4.663 1.00 90.00 113 LEU A CA 1
ATOM 914 C C . LEU A 1 113 ? -4.222 -8.129 5.661 1.00 90.00 113 LEU A C 1
ATOM 916 O O . LEU A 1 113 ? -3.275 -7.390 5.900 1.00 90.00 113 LEU A O 1
ATOM 920 N N . LEU A 1 114 ? -4.343 -9.325 6.232 1.00 87.94 114 LEU A N 1
ATOM 921 C CA . LEU A 1 114 ? -3.590 -9.709 7.432 1.00 87.94 114 LEU A CA 1
ATOM 922 C C . LEU A 1 114 ? -2.216 -10.315 7.132 1.00 87.94 114 LEU A C 1
ATOM 924 O O . LEU A 1 114 ? -1.470 -10.648 8.048 1.00 87.94 114 LEU A O 1
ATOM 928 N N . ASN A 1 115 ? -1.894 -10.538 5.857 1.00 92.62 115 ASN A N 1
ATOM 929 C CA . ASN A 1 115 ? -0.585 -11.030 5.446 1.00 92.62 115 ASN A CA 1
ATOM 930 C C . ASN A 1 115 ? -0.282 -10.718 3.977 1.00 92.62 115 ASN A C 1
ATOM 932 O O . ASN A 1 115 ? -1.176 -10.511 3.150 1.00 92.62 115 ASN A O 1
ATOM 936 N N . TYR A 1 116 ? 1.003 -10.797 3.639 1.00 97.94 116 TYR A N 1
ATOM 937 C CA . TYR A 1 116 ? 1.511 -10.549 2.295 1.00 97.94 116 TYR A CA 1
ATOM 938 C C . TYR A 1 116 ? 0.920 -11.463 1.213 1.00 97.94 116 TYR A C 1
ATOM 940 O O . TYR A 1 116 ? 0.825 -11.053 0.061 1.00 97.94 116 TYR A O 1
ATOM 948 N N . ARG A 1 117 ? 0.489 -12.693 1.539 1.00 98.31 117 ARG A N 1
ATOM 949 C CA . ARG A 1 117 ? -0.113 -13.602 0.542 1.00 98.31 117 ARG A CA 1
ATOM 950 C C . ARG A 1 117 ? -1.478 -13.115 0.104 1.00 98.31 117 ARG A C 1
ATOM 952 O O . ARG A 1 117 ? -1.811 -13.188 -1.075 1.00 98.31 117 ARG A O 1
ATOM 959 N N . GLN A 1 118 ? -2.270 -12.651 1.067 1.00 96.69 118 GLN A N 1
ATOM 960 C CA . GLN A 1 118 ? -3.555 -12.029 0.793 1.00 96.69 118 GLN A CA 1
ATOM 961 C C . GLN A 1 118 ? -3.346 -10.750 -0.023 1.00 96.69 118 GLN A C 1
ATOM 963 O O . GLN A 1 118 ? -4.009 -10.598 -1.044 1.00 96.69 118 GLN A O 1
ATOM 968 N N . GLN A 1 119 ? -2.386 -9.894 0.357 1.00 97.50 119 GLN A N 1
ATOM 969 C CA . GLN A 1 119 ? -2.083 -8.674 -0.401 1.00 97.50 119 GLN A CA 1
ATOM 970 C C . GLN A 1 119 ? -1.615 -8.961 -1.825 1.00 97.50 119 GLN A C 1
ATOM 972 O O . GLN A 1 119 ? -2.182 -8.406 -2.756 1.00 97.50 119 GLN A O 1
ATOM 977 N N . ALA A 1 120 ? -0.661 -9.870 -2.030 1.00 98.50 120 ALA A N 1
ATOM 978 C CA . ALA A 1 120 ? -0.176 -10.213 -3.366 1.00 98.50 120 ALA A CA 1
ATOM 979 C C . ALA A 1 120 ? -1.309 -10.689 -4.293 1.00 98.50 120 ALA A C 1
ATOM 981 O O . ALA A 1 120 ? -1.380 -10.272 -5.448 1.00 98.50 120 ALA A O 1
ATOM 982 N N . ARG A 1 121 ? -2.226 -11.522 -3.778 1.00 98.12 121 ARG A N 1
ATOM 983 C CA . ARG A 1 121 ? -3.409 -11.977 -4.527 1.00 98.12 121 ARG A CA 1
ATOM 984 C C . ARG A 1 121 ? -4.372 -10.831 -4.814 1.00 98.12 121 ARG A C 1
ATOM 986 O O . ARG A 1 121 ? -4.747 -10.653 -5.961 1.00 98.12 121 ARG A O 1
ATOM 993 N N . ALA A 1 122 ? -4.693 -10.010 -3.816 1.00 96.31 122 ALA A N 1
ATOM 994 C CA . ALA A 1 122 ? -5.583 -8.867 -3.999 1.00 96.31 122 ALA A CA 1
ATOM 995 C C . ALA A 1 122 ? -5.020 -7.829 -4.986 1.00 96.31 122 ALA A C 1
ATOM 997 O O . ALA A 1 122 ? -5.775 -7.262 -5.767 1.00 96.31 122 ALA A O 1
ATOM 998 N N . ILE A 1 123 ? -3.701 -7.612 -4.999 1.00 97.19 123 ILE A N 1
ATOM 999 C CA . ILE A 1 123 ? -3.017 -6.747 -5.972 1.00 97.19 123 ILE A CA 1
ATOM 1000 C C . ILE A 1 123 ? -3.168 -7.310 -7.395 1.00 97.19 123 ILE A C 1
ATOM 1002 O O . ILE A 1 123 ? -3.441 -6.553 -8.329 1.00 97.19 123 ILE A O 1
ATOM 1006 N N . GLN A 1 124 ? -3.027 -8.629 -7.568 1.00 97.38 124 GLN A N 1
ATOM 1007 C CA . GLN A 1 124 ? -3.270 -9.285 -8.856 1.00 97.38 124 GLN A CA 1
ATOM 1008 C C . GLN A 1 124 ? -4.746 -9.206 -9.269 1.00 97.38 124 GLN A C 1
ATOM 1010 O O . GLN A 1 124 ? -5.026 -8.815 -10.398 1.00 97.38 124 GLN A O 1
ATOM 1015 N N . ASP A 1 125 ? -5.678 -9.528 -8.371 1.00 95.31 125 ASP A N 1
ATOM 1016 C CA . ASP A 1 125 ? -7.123 -9.503 -8.636 1.00 95.31 125 ASP A CA 1
ATOM 1017 C C . ASP A 1 125 ? -7.606 -8.090 -8.999 1.00 95.31 125 ASP A C 1
ATOM 1019 O O . ASP A 1 125 ? -8.487 -7.915 -9.839 1.00 95.31 125 ASP A O 1
ATOM 1023 N N . ALA A 1 126 ? -6.978 -7.069 -8.413 1.00 94.56 126 ALA A N 1
ATOM 1024 C CA . ALA A 1 126 ? -7.191 -5.665 -8.742 1.00 94.56 126 ALA A CA 1
ATOM 1025 C C . ALA A 1 126 ? -6.625 -5.268 -10.122 1.00 94.56 126 ALA A C 1
ATOM 1027 O O . ALA A 1 126 ? -6.904 -4.173 -10.611 1.00 94.56 126 ALA A O 1
ATOM 1028 N N . GLY A 1 127 ? -5.848 -6.135 -10.777 1.00 93.88 127 GLY A N 1
ATOM 1029 C CA . GLY A 1 127 ? -5.319 -5.920 -12.122 1.00 93.88 127 GLY A CA 1
ATOM 1030 C C . GLY A 1 127 ? -4.070 -5.041 -12.166 1.00 93.88 127 GLY A C 1
ATOM 1031 O O . GLY A 1 127 ? -3.931 -4.239 -13.092 1.00 93.88 127 GLY A O 1
ATOM 1032 N N . TYR A 1 128 ? -3.178 -5.155 -11.173 1.00 93.44 128 TYR A N 1
ATOM 1033 C CA . TYR A 1 128 ? -1.884 -4.453 -11.186 1.00 93.44 128 TYR A CA 1
ATOM 1034 C C . TYR A 1 128 ? -1.006 -4.882 -12.370 1.00 93.44 128 TYR A C 1
ATOM 1036 O O . TYR A 1 128 ? -0.396 -4.044 -13.029 1.00 93.44 128 TYR A O 1
ATOM 1044 N N . ALA A 1 129 ? -0.983 -6.183 -12.668 1.00 89.88 129 ALA A N 1
ATOM 1045 C CA . ALA A 1 129 ? -0.242 -6.763 -13.780 1.00 89.88 129 ALA A CA 1
ATOM 1046 C C . ALA A 1 129 ? -1.148 -7.658 -14.632 1.00 89.88 129 ALA A C 1
ATOM 1048 O O . ALA A 1 129 ? -2.096 -8.261 -14.134 1.00 89.88 129 ALA A O 1
ATOM 1049 N N . THR A 1 130 ? -0.826 -7.778 -15.921 1.00 88.94 130 THR A N 1
ATOM 1050 C CA . THR A 1 130 ? -1.514 -8.688 -16.853 1.00 88.94 130 THR A CA 1
ATOM 1051 C C . THR A 1 130 ? -1.036 -10.137 -16.738 1.00 88.94 130 THR A C 1
ATOM 1053 O O . THR A 1 130 ? -1.651 -11.037 -17.306 1.00 88.94 130 THR A O 1
ATOM 1056 N N . ASP A 1 131 ? 0.063 -10.374 -16.020 1.00 94.62 131 ASP A N 1
ATOM 1057 C CA . ASP A 1 131 ? 0.613 -11.705 -15.790 1.00 94.62 131 ASP A CA 1
ATOM 1058 C C . ASP A 1 131 ? -0.275 -12.511 -14.822 1.00 94.62 131 ASP A C 1
ATOM 1060 O O . ASP A 1 131 ? -0.424 -12.110 -13.664 1.00 94.62 131 ASP A O 1
ATOM 1064 N N . PRO A 1 132 ? -0.810 -13.679 -15.231 1.00 95.19 132 PRO A N 1
ATOM 1065 C CA . PRO A 1 132 ? -1.647 -14.508 -14.363 1.00 95.19 132 PRO A CA 1
ATOM 1066 C C . PRO A 1 132 ? -0.903 -15.101 -13.154 1.00 95.19 132 PRO A C 1
ATOM 1068 O O . PRO A 1 132 ? -1.548 -15.625 -12.247 1.00 95.19 132 PRO A O 1
ATOM 1071 N N . ARG A 1 133 ? 0.437 -15.049 -13.130 1.00 97.50 133 ARG A N 1
ATOM 1072 C CA . ARG A 1 133 ? 1.287 -15.557 -12.038 1.00 97.50 133 ARG A CA 1
ATOM 1073 C C . ARG A 1 133 ? 1.931 -14.445 -11.211 1.00 97.50 133 ARG A C 1
ATOM 1075 O O . ARG A 1 133 ? 2.882 -14.711 -10.475 1.00 97.50 133 ARG A O 1
ATOM 1082 N N . TYR A 1 134 ? 1.462 -13.204 -11.327 1.00 98.06 134 TYR A N 1
ATOM 1083 C CA . TYR A 1 134 ? 2.061 -12.063 -10.633 1.00 98.06 134 TYR A CA 1
ATOM 1084 C C . TYR A 1 134 ? 2.138 -12.272 -9.111 1.00 98.06 134 TYR A C 1
ATOM 1086 O O . TYR A 1 134 ? 3.214 -12.178 -8.520 1.00 98.06 134 TYR A O 1
ATOM 1094 N N . ALA A 1 135 ? 1.029 -12.660 -8.483 1.00 98.50 135 ALA A N 1
ATOM 1095 C CA . ALA A 1 135 ? 0.953 -12.929 -7.052 1.00 98.50 135 ALA A CA 1
ATOM 1096 C C . ALA A 1 135 ? 1.893 -14.067 -6.626 1.00 98.50 135 ALA A C 1
ATOM 1098 O O . ALA A 1 135 ? 2.555 -13.966 -5.595 1.00 98.50 135 ALA A O 1
ATOM 1099 N N . GLU A 1 136 ? 1.987 -15.135 -7.426 1.00 98.56 136 GLU A N 1
ATOM 1100 C CA . GLU A 1 136 ? 2.894 -16.261 -7.166 1.00 98.56 136 GLU A CA 1
ATOM 1101 C C . GLU A 1 136 ? 4.359 -15.820 -7.211 1.00 98.56 136 GLU A C 1
ATOM 1103 O O . GLU A 1 136 ? 5.142 -16.193 -6.338 1.00 98.56 136 GLU A O 1
ATOM 1108 N N . LYS A 1 137 ? 4.726 -14.981 -8.188 1.00 98.69 137 LYS A N 1
ATOM 1109 C CA . LYS A 1 137 ? 6.074 -14.408 -8.293 1.00 98.69 137 LYS A CA 1
ATOM 1110 C C . LYS A 1 137 ? 6.415 -13.552 -7.078 1.00 98.69 137 LYS A C 1
ATOM 1112 O O . LYS A 1 137 ? 7.501 -13.717 -6.527 1.00 98.69 137 LYS A O 1
ATOM 1117 N N . LEU A 1 138 ? 5.499 -12.688 -6.634 1.00 98.75 138 LEU A N 1
ATOM 1118 C CA . LEU A 1 138 ? 5.710 -11.876 -5.432 1.00 98.75 138 LEU A CA 1
ATOM 1119 C C . LEU A 1 138 ? 5.884 -12.750 -4.190 1.00 98.75 138 LEU A C 1
ATOM 1121 O O . LEU A 1 138 ? 6.860 -12.593 -3.464 1.00 98.75 138 LEU A O 1
ATOM 1125 N N . ILE A 1 139 ? 4.979 -13.706 -3.974 1.00 98.81 139 ILE A N 1
ATOM 1126 C CA . ILE A 1 139 ? 5.044 -14.629 -2.837 1.00 98.81 139 ILE A CA 1
ATOM 1127 C C . ILE A 1 139 ? 6.376 -15.385 -2.823 1.00 98.81 139 ILE A C 1
ATOM 1129 O O . ILE A 1 139 ? 7.028 -15.455 -1.783 1.00 98.81 139 ILE A O 1
ATOM 1133 N N . ARG A 1 140 ? 6.804 -15.896 -3.978 1.00 98.75 140 ARG A N 1
ATOM 1134 C CA . ARG A 1 140 ? 8.075 -16.604 -4.118 1.00 98.75 140 ARG A CA 1
ATOM 1135 C C . ARG A 1 140 ? 9.264 -15.711 -3.761 1.00 98.75 140 ARG A C 1
ATOM 1137 O O . ARG A 1 140 ? 10.111 -16.124 -2.976 1.00 98.75 140 ARG A O 1
ATOM 1144 N N . LEU A 1 141 ? 9.306 -14.482 -4.281 1.00 98.75 141 LEU A N 1
ATOM 1145 C CA . LEU A 1 141 ? 10.361 -13.518 -3.949 1.00 98.75 141 LEU A CA 1
ATOM 1146 C C . LEU A 1 141 ? 10.402 -13.211 -2.447 1.00 98.75 141 LEU A C 1
ATOM 1148 O O . LEU A 1 141 ? 11.490 -13.118 -1.880 1.00 98.75 141 LEU A O 1
ATOM 1152 N N . ILE A 1 142 ? 9.241 -13.090 -1.800 1.00 98.81 142 ILE A N 1
ATOM 1153 C CA . ILE A 1 142 ? 9.137 -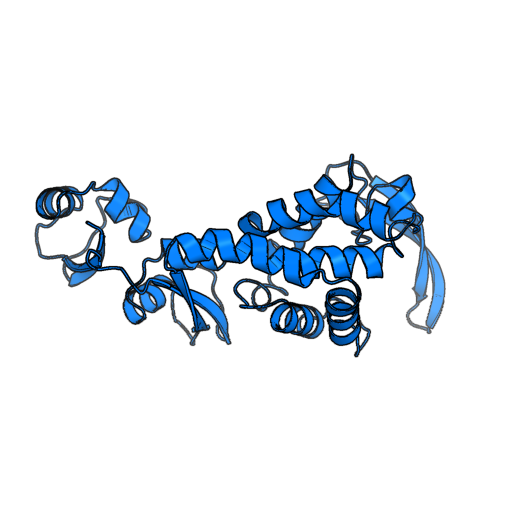12.859 -0.353 1.00 98.81 142 ILE A CA 1
ATOM 1154 C C . ILE A 1 142 ? 9.718 -14.031 0.439 1.00 98.81 142 ILE A C 1
ATOM 1156 O O . ILE A 1 142 ? 10.478 -13.819 1.385 1.00 98.81 142 ILE A O 1
ATOM 1160 N N . GLU A 1 143 ? 9.375 -15.260 0.064 1.00 98.44 143 GLU A N 1
ATOM 1161 C CA . GLU A 1 143 ? 9.825 -16.473 0.749 1.00 98.44 143 GLU A CA 1
ATOM 1162 C C . GLU A 1 143 ? 11.317 -16.736 0.555 1.00 98.44 143 GLU A C 1
ATOM 1164 O O . GLU A 1 143 ? 12.038 -16.892 1.541 1.00 98.44 143 GLU A O 1
ATOM 1169 N N . GLU A 1 144 ? 11.786 -16.736 -0.695 1.00 98.12 144 GLU A N 1
ATOM 1170 C CA . GLU A 1 144 ? 13.174 -17.057 -1.052 1.00 98.12 144 GLU A CA 1
ATOM 1171 C C . GLU A 1 144 ? 14.171 -16.052 -0.462 1.00 98.12 144 GLU A C 1
ATOM 1173 O O . GLU A 1 144 ? 15.292 -16.424 -0.122 1.00 98.12 144 GLU A O 1
ATOM 1178 N N . ASN A 1 145 ? 13.757 -14.793 -0.287 1.00 98.19 145 ASN A N 1
ATOM 1179 C CA . ASN A 1 145 ? 14.604 -13.737 0.273 1.00 98.19 145 ASN A CA 1
ATOM 1180 C C . ASN A 1 145 ? 14.326 -13.453 1.756 1.00 98.19 145 ASN A C 1
ATOM 1182 O O . ASN A 1 145 ? 14.928 -12.547 2.332 1.00 98.19 145 ASN A O 1
ATOM 1186 N N . GLY A 1 146 ? 13.420 -14.205 2.391 1.00 98.00 146 GLY A N 1
ATOM 1187 C CA . GLY A 1 146 ? 13.095 -14.038 3.808 1.00 98.00 146 GLY A CA 1
ATOM 1188 C C . GLY A 1 146 ? 12.471 -12.684 4.165 1.00 98.00 146 GLY A C 1
ATOM 1189 O O . GLY A 1 146 ? 12.587 -12.256 5.313 1.00 98.00 146 GLY A O 1
ATOM 1190 N N . LEU A 1 147 ? 11.816 -12.011 3.212 1.00 98.50 147 LEU A N 1
ATOM 1191 C CA . LEU A 1 147 ? 11.259 -10.662 3.396 1.00 98.50 147 LEU A CA 1
ATOM 1192 C C . LEU A 1 147 ? 10.074 -10.646 4.368 1.00 98.50 147 LEU A C 1
ATOM 1194 O O . LEU A 1 147 ? 9.806 -9.627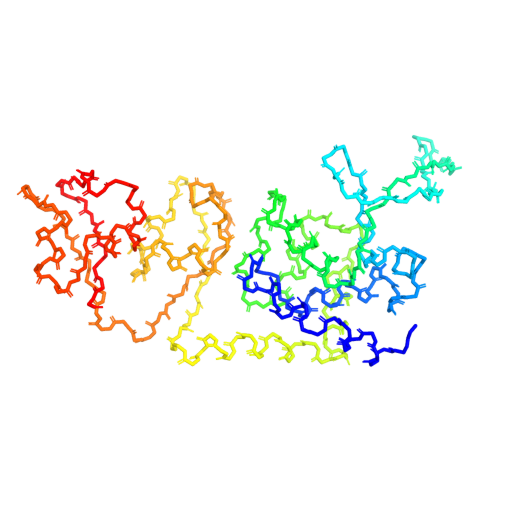 4.990 1.00 98.50 147 LEU A O 1
ATOM 1198 N N . TRP A 1 148 ? 9.399 -11.783 4.558 1.00 97.38 148 TRP A N 1
ATOM 1199 C CA . TRP A 1 148 ? 8.324 -11.944 5.546 1.00 97.38 148 TRP A CA 1
ATOM 1200 C C . TRP A 1 148 ? 8.774 -11.637 6.984 1.00 97.38 148 TRP A C 1
ATOM 1202 O O . TRP A 1 148 ? 7.940 -11.334 7.833 1.00 97.38 148 TRP A O 1
ATOM 1212 N N . LYS A 1 149 ? 10.082 -11.684 7.274 1.00 96.88 149 LYS A N 1
ATOM 1213 C CA . LYS A 1 149 ? 10.632 -11.262 8.572 1.00 96.88 149 LYS A CA 1
ATOM 1214 C C . LYS A 1 149 ? 10.426 -9.768 8.815 1.00 96.88 149 LYS A C 1
ATOM 1216 O O . LYS A 1 149 ? 10.188 -9.369 9.946 1.00 96.88 149 LYS A O 1
ATOM 1221 N N . TRP A 1 150 ? 10.449 -8.954 7.759 1.00 97.44 150 TRP A N 1
ATOM 1222 C CA . TRP A 1 150 ? 10.223 -7.511 7.868 1.00 97.44 150 TRP A CA 1
ATOM 1223 C C . TRP A 1 150 ? 8.779 -7.221 8.281 1.00 97.44 150 TRP A C 1
ATOM 1225 O O . TRP A 1 150 ? 8.541 -6.326 9.088 1.00 97.44 150 TRP A O 1
ATOM 1235 N N . ASP A 1 151 ? 7.831 -8.022 7.782 1.00 96.00 151 ASP A N 1
ATOM 1236 C CA . ASP A 1 151 ? 6.428 -7.961 8.199 1.00 96.00 151 ASP A CA 1
ATOM 1237 C C . ASP A 1 151 ? 6.283 -8.338 9.676 1.00 96.00 151 ASP A C 1
ATOM 1239 O O . ASP A 1 151 ? 5.570 -7.670 10.418 1.00 96.00 151 ASP A O 1
ATOM 1243 N N . GLN A 1 152 ? 6.981 -9.387 10.126 1.00 92.00 152 GLN A N 1
ATOM 1244 C CA . GLN A 1 152 ? 6.962 -9.782 11.534 1.00 92.00 152 GLN A CA 1
ATOM 1245 C C . GLN A 1 152 ? 7.468 -8.669 12.441 1.00 92.00 152 GLN A C 1
ATOM 1247 O O . GLN A 1 152 ? 6.842 -8.414 13.454 1.00 92.00 152 GLN A O 1
ATOM 1252 N N . GLU A 1 153 ? 8.537 -7.965 12.079 1.00 90.94 153 GLU A N 1
ATOM 1253 C CA . GLU A 1 153 ? 9.053 -6.873 12.907 1.00 90.94 153 GLU A CA 1
ATOM 1254 C C . GLU A 1 153 ? 8.038 -5.738 13.090 1.00 90.94 153 GLU A C 1
ATOM 1256 O O . GLU A 1 153 ? 7.837 -5.267 14.210 1.00 90.94 153 GLU A O 1
ATOM 1261 N N . VAL A 1 154 ? 7.356 -5.320 12.016 1.00 86.06 154 VAL A N 1
ATOM 1262 C CA . VAL A 1 154 ? 6.330 -4.264 12.113 1.00 86.06 154 VAL A CA 1
ATOM 1263 C C . VAL A 1 154 ? 5.062 -4.748 12.830 1.00 86.06 154 VAL A C 1
ATOM 1265 O O . VAL A 1 154 ? 4.405 -3.974 13.530 1.00 86.06 154 VAL A O 1
ATOM 1268 N N . LEU A 1 155 ? 4.735 -6.041 12.727 1.00 84.19 155 LEU A N 1
ATOM 1269 C CA . LEU A 1 155 ? 3.614 -6.651 13.445 1.00 84.19 155 LEU A CA 1
ATOM 1270 C C . LEU A 1 155 ? 3.934 -6.946 14.919 1.00 84.19 155 LEU A C 1
ATOM 1272 O O . LEU A 1 155 ? 3.047 -6.815 15.756 1.00 84.19 155 LEU A O 1
ATOM 1276 N N . THR A 1 156 ? 5.173 -7.289 15.275 1.00 80.56 156 THR A N 1
ATOM 1277 C CA . THR A 1 156 ? 5.586 -7.550 16.663 1.00 80.56 156 THR A CA 1
ATOM 1278 C C . THR A 1 156 ? 5.459 -6.288 17.507 1.00 80.56 156 THR A C 1
ATOM 1280 O O . THR A 1 156 ? 4.865 -6.349 18.582 1.00 80.56 156 THR A O 1
ATOM 1283 N N . ILE A 1 157 ? 5.878 -5.137 16.970 1.00 69.31 157 ILE A N 1
ATOM 1284 C CA . ILE A 1 157 ? 5.657 -3.813 17.583 1.00 69.31 157 ILE A CA 1
ATOM 1285 C C . ILE A 1 157 ? 4.161 -3.564 17.850 1.00 69.31 157 ILE A C 1
ATOM 1287 O O . ILE A 1 157 ? 3.788 -2.919 18.829 1.00 69.31 157 ILE A O 1
ATOM 1291 N N . SER A 1 158 ? 3.284 -4.095 16.995 1.00 66.50 158 SER A N 1
ATOM 1292 C CA . SER A 1 158 ? 1.832 -4.006 17.181 1.00 66.50 158 SER A CA 1
ATOM 1293 C C . SER A 1 158 ? 1.315 -5.018 18.216 1.00 66.50 158 SER A C 1
ATOM 1295 O O . SER A 1 158 ? 0.412 -4.704 18.986 1.00 66.50 158 SER A O 1
ATOM 1297 N N . SER A 1 159 ? 1.903 -6.217 18.282 1.00 62.53 159 SER A N 1
ATOM 1298 C CA . SER A 1 159 ? 1.511 -7.289 19.210 1.00 62.53 159 SER A CA 1
ATOM 1299 C C . SER A 1 159 ? 1.905 -7.032 20.666 1.00 62.53 159 SER A C 1
ATOM 1301 O O . SER A 1 159 ? 1.176 -7.448 21.561 1.00 62.53 159 SER A O 1
ATOM 1303 N N . GLU A 1 160 ? 2.985 -6.280 20.919 1.00 65.25 160 GLU A N 1
ATOM 1304 C CA . GLU A 1 160 ? 3.334 -5.796 22.268 1.00 65.25 160 GLU A CA 1
ATOM 1305 C C . GLU A 1 160 ? 2.210 -4.943 22.886 1.00 65.25 160 GLU A C 1
ATOM 1307 O O . GLU A 1 160 ? 2.155 -4.769 24.100 1.00 65.25 160 GLU A O 1
ATOM 1312 N N . LYS A 1 161 ? 1.268 -4.461 22.062 1.00 62.38 161 LYS A N 1
ATOM 1313 C CA . LYS A 1 161 ? 0.058 -3.749 22.487 1.00 62.38 161 LYS A CA 1
ATOM 1314 C C . LYS A 1 161 ? -1.168 -4.661 22.713 1.00 62.38 161 LYS A C 1
ATOM 1316 O O . LYS A 1 161 ? -2.271 -4.139 22.822 1.00 62.38 161 LYS A O 1
ATOM 1321 N N . ASN A 1 162 ? -1.015 -5.993 22.768 1.00 67.75 162 ASN A N 1
ATOM 1322 C CA . ASN A 1 162 ? -2.098 -6.984 22.964 1.00 67.75 162 ASN A CA 1
ATOM 1323 C C . ASN A 1 162 ? -3.261 -6.897 21.945 1.00 67.75 162 ASN A C 1
ATOM 1325 O O . ASN A 1 162 ? -4.407 -7.239 22.254 1.00 67.75 162 ASN A O 1
ATOM 1329 N N . VAL A 1 163 ? -2.974 -6.471 20.710 1.00 73.06 163 VAL A N 1
ATOM 1330 C CA . VAL A 1 163 ? -3.971 -6.333 19.635 1.00 73.06 163 VAL A CA 1
ATOM 1331 C C . VAL A 1 163 ? -3.965 -7.570 18.733 1.00 73.06 163 VAL A C 1
ATOM 1333 O O . VAL A 1 163 ? -2.942 -7.913 18.141 1.00 73.06 163 VAL A O 1
ATOM 1336 N N . SER A 1 164 ? -5.117 -8.229 18.593 1.00 77.81 164 SER A N 1
ATOM 1337 C CA . SER A 1 164 ? -5.365 -9.256 17.571 1.00 77.81 164 SER A CA 1
ATOM 1338 C C . SER A 1 164 ? -6.247 -8.690 16.458 1.00 77.81 164 SER A C 1
ATOM 1340 O O . SER A 1 164 ? -6.916 -7.688 16.671 1.00 77.81 164 SER A O 1
ATOM 1342 N N . PHE A 1 165 ? -6.271 -9.295 15.270 1.00 83.62 165 PHE A N 1
ATOM 1343 C CA . PHE A 1 165 ? -7.095 -8.801 14.162 1.00 83.62 165 PHE A CA 1
ATOM 1344 C C . PHE A 1 165 ? -8.037 -9.877 13.635 1.00 83.62 165 PHE A C 1
ATOM 1346 O O . PHE A 1 165 ? -7.636 -11.028 13.453 1.00 83.62 165 PHE A O 1
ATOM 1353 N N . VAL A 1 166 ? -9.268 -9.482 13.312 1.00 86.31 166 VAL A N 1
ATOM 1354 C CA . VAL A 1 166 ? -10.204 -10.298 12.525 1.00 86.31 166 VAL A CA 1
ATOM 1355 C C . VAL A 1 166 ? -10.580 -9.576 11.241 1.00 86.31 166 VAL A C 1
ATOM 1357 O O . VAL A 1 166 ? -10.617 -8.353 11.198 1.00 86.31 166 VAL A O 1
ATOM 1360 N N . THR A 1 167 ? -10.875 -10.316 10.177 1.00 89.12 167 THR A N 1
ATOM 1361 C CA . THR A 1 167 ? -11.364 -9.711 8.934 1.00 89.12 167 THR A CA 1
ATOM 1362 C C . THR A 1 167 ? -12.884 -9.589 8.968 1.00 89.12 167 THR A C 1
ATOM 1364 O O . THR A 1 167 ? -13.584 -10.591 9.108 1.00 89.12 167 THR A O 1
ATOM 1367 N N . HIS A 1 168 ? -13.401 -8.379 8.769 1.00 90.75 168 HIS A N 1
ATOM 1368 C CA . HIS A 1 168 ? -14.816 -8.113 8.508 1.00 90.75 168 HIS A CA 1
ATOM 1369 C C . HIS A 1 168 ? -15.019 -7.775 7.029 1.00 90.75 168 HIS A C 1
ATOM 1371 O O . HIS A 1 168 ? -14.252 -7.002 6.462 1.00 90.75 168 HIS A O 1
ATOM 1377 N N . VAL A 1 169 ? -16.046 -8.350 6.400 1.00 91.12 169 VAL A N 1
ATOM 1378 C CA . VAL A 1 169 ? -16.433 -8.034 5.015 1.00 91.12 169 VAL A CA 1
ATOM 1379 C C . VAL A 1 169 ? -17.622 -7.080 5.054 1.00 91.12 169 VAL A C 1
ATOM 1381 O O . VAL A 1 169 ? -18.671 -7.434 5.591 1.00 91.12 169 VAL A O 1
ATOM 1384 N N . VAL A 1 170 ? -17.446 -5.885 4.495 1.00 92.50 170 VAL A N 1
ATOM 1385 C CA . VAL A 1 170 ? -18.446 -4.813 4.485 1.00 92.50 170 VAL A CA 1
ATOM 1386 C C . VAL A 1 170 ? -19.698 -5.270 3.736 1.00 92.50 170 VAL A C 1
ATOM 1388 O O . VAL A 1 170 ? -19.625 -5.727 2.593 1.00 92.50 170 VAL A O 1
ATOM 1391 N N . SER A 1 171 ? -20.851 -5.149 4.386 1.00 92.12 171 SER A N 1
ATOM 1392 C CA . SER A 1 171 ? -22.166 -5.445 3.805 1.00 92.12 171 SER A CA 1
ATOM 1393 C C . SER A 1 171 ? -22.767 -4.221 3.100 1.00 92.12 171 SER A C 1
ATOM 1395 O O . SER A 1 171 ? -22.327 -3.090 3.302 1.00 92.12 171 SER A O 1
ATOM 1397 N N . GLU A 1 172 ? -23.792 -4.426 2.269 1.00 93.25 172 GLU A N 1
ATOM 1398 C CA . GLU A 1 172 ? -24.492 -3.324 1.595 1.00 93.25 172 GLU A CA 1
ATOM 1399 C C . GLU A 1 172 ? -25.093 -2.327 2.603 1.00 93.25 172 GLU A C 1
ATOM 1401 O O . GLU A 1 172 ? -25.804 -2.717 3.528 1.00 93.25 172 GLU A O 1
ATOM 1406 N N . GLY A 1 173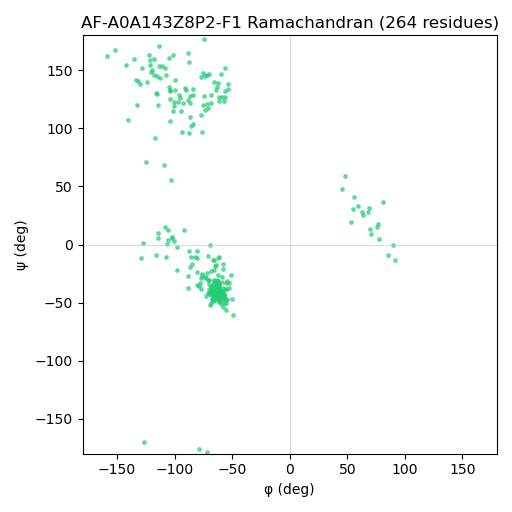 ? -24.775 -1.035 2.447 1.00 87.25 173 GLY A N 1
ATOM 1407 C CA . GLY A 1 173 ? -25.240 0.040 3.337 1.00 87.25 173 GLY A CA 1
ATOM 1408 C C . GLY A 1 173 ? -24.625 0.045 4.747 1.00 87.25 173 GLY A C 1
ATOM 1409 O O . GLY A 1 173 ? -25.088 0.789 5.620 1.00 87.25 173 GLY A O 1
ATOM 1410 N N . GLU A 1 174 ? -23.612 -0.785 5.004 1.00 91.62 174 GLU A N 1
ATOM 1411 C CA . GLU A 1 174 ? -22.885 -0.807 6.275 1.00 91.62 174 GLU A CA 1
ATOM 1412 C C . GLU A 1 174 ? -21.928 0.397 6.383 1.00 91.62 174 GLU A C 1
ATOM 1414 O O . GLU A 1 174 ? -21.404 0.873 5.380 1.00 91.62 174 GLU A O 1
ATOM 1419 N N . SER A 1 175 ? -21.708 0.909 7.599 1.00 89.12 175 SER A N 1
ATOM 1420 C CA . SER A 1 175 ? -20.781 2.017 7.879 1.00 89.12 175 SER A CA 1
ATOM 1421 C C . SER A 1 175 ? -19.708 1.585 8.875 1.00 89.12 175 SER A C 1
ATOM 1423 O O . SER A 1 175 ? -19.960 0.706 9.703 1.00 89.12 175 SER A O 1
ATOM 1425 N N . VAL A 1 176 ? -18.534 2.231 8.857 1.00 85.94 176 VAL A N 1
ATOM 1426 C CA . VAL A 1 176 ? -17.436 1.920 9.797 1.00 85.94 176 VAL A CA 1
ATOM 1427 C C . VAL A 1 176 ? -17.897 2.019 11.253 1.00 85.94 176 VAL A C 1
ATOM 1429 O O . VAL A 1 176 ? -17.548 1.155 12.050 1.00 85.94 176 VAL A O 1
ATOM 1432 N N . ILE A 1 177 ? -18.751 2.993 11.591 1.00 81.75 177 ILE A N 1
ATOM 1433 C CA . ILE A 1 177 ? -19.326 3.140 12.941 1.00 81.75 177 ILE A CA 1
ATOM 1434 C C . ILE A 1 177 ? -20.106 1.883 13.354 1.00 81.75 177 ILE A C 1
ATOM 1436 O O . ILE A 1 177 ? -19.888 1.354 14.440 1.00 81.75 177 ILE A O 1
ATOM 1440 N N . ARG A 1 178 ? -20.981 1.354 12.486 1.00 83.06 178 ARG A N 1
ATOM 1441 C CA . ARG A 1 178 ? -21.760 0.140 12.803 1.00 83.06 178 ARG A CA 1
ATOM 1442 C C . ARG A 1 178 ? -20.877 -1.099 12.920 1.00 83.06 178 ARG A C 1
ATOM 1444 O O . ARG A 1 178 ? -21.159 -1.975 13.733 1.00 83.06 178 ARG A O 1
ATOM 1451 N N . ILE A 1 179 ? -19.808 -1.170 12.127 1.00 87.06 179 ILE A N 1
ATOM 1452 C CA . ILE A 1 179 ? -18.814 -2.246 12.216 1.00 87.06 179 ILE A CA 1
ATOM 1453 C C . ILE A 1 179 ? -18.076 -2.153 13.555 1.00 87.06 179 ILE A C 1
ATOM 1455 O O . ILE A 1 179 ? -17.948 -3.158 14.252 1.00 87.06 179 ILE A O 1
ATOM 1459 N N . ALA A 1 180 ? -17.658 -0.950 13.948 1.00 82.69 180 ALA A N 1
ATOM 1460 C CA . ALA A 1 180 ? -17.006 -0.688 15.224 1.00 82.69 180 ALA A CA 1
ATOM 1461 C C . ALA A 1 180 ? -17.885 -1.132 16.404 1.00 82.69 180 ALA A C 1
ATOM 1463 O O . ALA A 1 180 ? -17.463 -1.951 17.221 1.00 82.69 180 ALA A O 1
ATOM 1464 N N . GLU A 1 181 ? -19.153 -0.708 16.416 1.00 74.88 181 GLU A N 1
ATOM 1465 C CA . GLU A 1 181 ? -20.146 -1.128 17.412 1.00 74.88 181 GLU A CA 1
ATOM 1466 C C . GLU A 1 181 ? -20.326 -2.651 17.461 1.00 74.88 181 GLU A C 1
ATOM 1468 O O . GLU A 1 181 ? -20.395 -3.231 18.546 1.00 74.88 181 GLU A O 1
ATOM 1473 N N . LYS A 1 182 ? -20.394 -3.308 16.296 1.00 80.75 182 LYS A N 1
ATOM 1474 C CA . LYS A 1 182 ? -20.576 -4.762 16.184 1.00 80.75 182 LYS A CA 1
ATOM 1475 C C . LYS A 1 182 ? -19.417 -5.543 16.800 1.00 80.75 182 LYS A C 1
ATOM 1477 O O . LYS A 1 182 ? -19.651 -6.597 17.387 1.00 80.75 182 LYS A O 1
ATOM 1482 N N . HIS A 1 183 ? -18.191 -5.046 16.652 1.00 80.00 183 HIS A N 1
ATOM 1483 C CA . HIS A 1 183 ? -16.980 -5.713 17.138 1.00 80.00 183 HIS A CA 1
ATOM 1484 C C . HIS A 1 183 ? -16.483 -5.190 18.489 1.00 80.00 183 HIS A C 1
ATOM 1486 O O . HIS A 1 183 ? -15.513 -5.721 19.021 1.00 80.00 183 HIS A O 1
ATOM 1492 N N . GLY A 1 184 ? -17.149 -4.186 19.067 1.00 72.88 184 GLY A N 1
ATOM 1493 C CA . GLY A 1 184 ? -16.749 -3.595 20.346 1.00 72.88 184 GLY A CA 1
ATOM 1494 C C . GLY A 1 184 ? -15.431 -2.817 20.276 1.00 72.88 184 GLY A C 1
ATOM 1495 O O . GLY A 1 184 ? -14.722 -2.733 21.277 1.00 72.88 184 GLY A O 1
ATOM 1496 N N . VAL A 1 185 ? -15.113 -2.267 19.104 1.00 79.31 185 VAL A N 1
ATOM 1497 C CA . VAL A 1 185 ? -13.927 -1.439 18.836 1.00 79.31 185 VAL A CA 1
ATOM 1498 C C . VAL A 1 185 ? -14.361 -0.010 18.514 1.00 79.31 185 VAL A C 1
ATOM 1500 O O . VAL A 1 185 ? -15.552 0.270 18.362 1.00 79.31 185 VAL A O 1
ATOM 1503 N N . THR A 1 186 ? -13.419 0.919 18.423 1.00 77.25 186 THR A N 1
ATOM 1504 C CA . THR A 1 186 ? -13.683 2.303 18.028 1.00 77.25 186 THR A CA 1
ATOM 1505 C C . THR A 1 186 ? -13.635 2.482 16.513 1.00 77.25 186 THR A C 1
ATOM 1507 O O . THR A 1 186 ? -12.999 1.709 15.791 1.00 77.25 186 THR A O 1
ATOM 1510 N N . LEU A 1 187 ? -14.294 3.535 16.009 1.00 81.81 187 LEU A N 1
ATOM 1511 C CA . LEU A 1 187 ? -14.141 3.928 14.605 1.00 81.81 187 LEU A CA 1
ATOM 1512 C C . LEU A 1 187 ? -12.666 4.193 14.304 1.00 81.81 187 LEU A C 1
ATOM 1514 O O . LEU A 1 187 ? -12.156 3.725 13.289 1.00 81.81 187 LEU A O 1
ATOM 1518 N N . GLN A 1 188 ? -11.986 4.893 15.215 1.00 78.25 188 GLN A N 1
ATOM 1519 C CA . GLN A 1 188 ? -10.584 5.255 15.055 1.00 78.25 188 GLN A CA 1
ATOM 1520 C C . GLN A 1 188 ? -9.668 4.024 15.009 1.00 78.25 188 GLN A C 1
ATOM 1522 O O . GLN A 1 188 ? -8.773 3.969 14.176 1.00 78.25 188 GLN A O 1
ATOM 1527 N N . GLU A 1 189 ? -9.938 2.997 15.819 1.00 81.00 189 GLU A N 1
ATOM 1528 C CA . GLU A 1 189 ? -9.239 1.706 15.766 1.00 81.00 189 GLU A CA 1
ATOM 1529 C C . GLU A 1 189 ? -9.338 1.056 14.381 1.00 81.00 189 GLU A C 1
ATOM 1531 O O . GLU A 1 189 ? -8.334 0.596 13.840 1.00 81.00 189 GLU A O 1
ATOM 1536 N N . ILE A 1 190 ? -10.532 1.041 13.777 1.00 85.56 190 ILE A N 1
ATOM 1537 C CA . ILE A 1 190 ? -10.718 0.490 12.428 1.00 85.56 190 ILE A CA 1
ATOM 1538 C C . ILE A 1 190 ? -10.033 1.375 11.384 1.00 85.56 190 ILE A C 1
ATO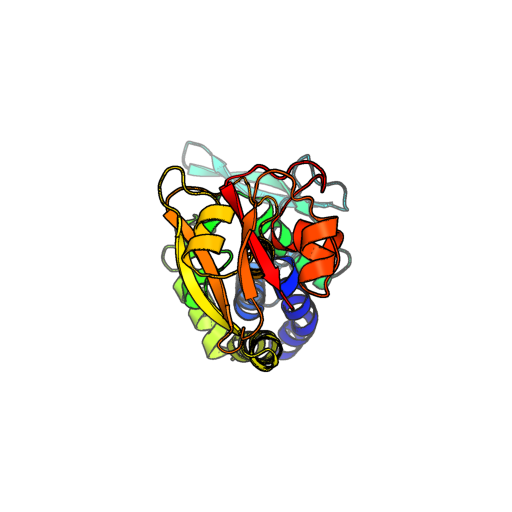M 1540 O O . ILE A 1 190 ? -9.386 0.849 10.478 1.00 85.56 190 ILE A O 1
ATOM 1544 N N . VAL A 1 191 ? -10.159 2.700 11.493 1.00 85.31 191 VAL A N 1
ATOM 1545 C CA . VAL A 1 191 ? -9.517 3.652 10.575 1.00 85.31 191 VAL A CA 1
ATOM 1546 C C . VAL A 1 191 ? -8.005 3.477 10.577 1.00 85.31 191 VAL A C 1
ATOM 1548 O O . VAL A 1 191 ? -7.412 3.381 9.506 1.00 85.31 191 VAL A O 1
ATOM 1551 N N . GLU A 1 192 ? -7.395 3.374 11.756 1.00 82.31 192 GLU A N 1
ATOM 1552 C CA . GLU A 1 192 ? -5.955 3.175 11.915 1.00 82.31 192 GLU A CA 1
ATOM 1553 C C . GLU A 1 192 ? -5.518 1.798 11.412 1.00 82.31 192 GLU A C 1
ATOM 1555 O O . GLU A 1 192 ? -4.579 1.710 10.625 1.00 82.31 192 GLU A O 1
ATOM 1560 N N . ALA A 1 193 ? -6.232 0.731 11.784 1.00 83.12 193 ALA A N 1
ATOM 1561 C CA . ALA A 1 193 ? -5.917 -0.639 11.369 1.00 83.12 193 ALA A CA 1
ATOM 1562 C C . ALA A 1 193 ? -6.003 -0.867 9.850 1.00 83.12 193 ALA A C 1
ATOM 1564 O O . ALA A 1 193 ? -5.365 -1.774 9.317 1.00 83.12 193 ALA A O 1
ATOM 1565 N N . ASN A 1 194 ? -6.819 -0.070 9.158 1.00 85.31 194 ASN A N 1
ATOM 1566 C CA . ASN A 1 194 ? -7.076 -0.196 7.723 1.00 85.31 194 ASN A CA 1
ATOM 1567 C C . ASN A 1 194 ? -6.573 0.993 6.917 1.00 85.31 194 ASN A C 1
ATOM 1569 O O . ASN A 1 194 ? -6.855 1.058 5.724 1.00 85.31 194 ASN A O 1
ATOM 1573 N N . HIS A 1 195 ? -5.877 1.937 7.553 1.00 84.88 195 HIS A N 1
ATOM 1574 C CA . HIS A 1 195 ? -5.384 3.160 6.925 1.00 84.88 195 HIS A CA 1
ATOM 1575 C C . HIS A 1 195 ? -6.455 3.825 6.040 1.00 84.88 195 HIS A C 1
ATOM 1577 O O . HIS A 1 195 ? -6.218 4.114 4.866 1.00 84.88 195 HIS A O 1
ATOM 1583 N N . LEU A 1 196 ? -7.676 3.982 6.564 1.00 84.56 196 LEU A N 1
ATOM 1584 C CA . LEU A 1 196 ? -8.785 4.550 5.798 1.00 84.56 196 LEU A CA 1
ATOM 1585 C C . LEU A 1 196 ? -8.620 6.069 5.707 1.00 84.56 196 LEU A C 1
ATOM 1587 O O . LEU A 1 196 ? -8.811 6.772 6.694 1.00 84.56 196 LEU A O 1
ATOM 1591 N N . ASN A 1 197 ? -8.340 6.589 4.508 1.00 81.81 197 ASN A N 1
ATOM 1592 C CA . ASN A 1 197 ? -8.294 8.041 4.275 1.00 81.81 197 ASN A CA 1
ATOM 1593 C C . ASN A 1 197 ? -9.647 8.723 4.511 1.00 81.81 197 ASN A C 1
ATOM 1595 O O . ASN A 1 197 ? -9.699 9.890 4.889 1.00 81.81 197 ASN A O 1
ATOM 1599 N N . ASN A 1 198 ? -10.742 8.007 4.246 1.00 84.00 198 ASN A N 1
ATOM 1600 C CA . ASN A 1 198 ? -12.096 8.478 4.492 1.00 84.00 198 ASN A CA 1
ATOM 1601 C C . ASN A 1 198 ? -12.963 7.320 5.031 1.00 84.00 198 ASN A C 1
ATOM 1603 O O . ASN A 1 198 ? -13.315 6.433 4.250 1.00 84.00 198 ASN A O 1
ATOM 1607 N N . PRO A 1 199 ? -13.318 7.309 6.332 1.00 85.19 199 PRO A N 1
ATOM 1608 C CA . PRO A 1 199 ? -14.150 6.258 6.925 1.00 85.19 199 PRO A CA 1
ATOM 1609 C C . PRO A 1 199 ? -15.583 6.206 6.379 1.00 85.19 199 PRO A C 1
ATOM 1611 O O . PRO A 1 199 ? -16.235 5.172 6.515 1.00 85.19 199 PRO A O 1
ATOM 1614 N N . ASP A 1 200 ? -16.073 7.272 5.743 1.00 84.75 200 ASP A N 1
ATOM 1615 C CA . ASP A 1 200 ? -17.410 7.294 5.135 1.00 84.75 200 ASP A CA 1
ATOM 1616 C C . ASP A 1 200 ? -17.431 6.651 3.739 1.00 84.75 200 ASP A C 1
ATOM 1618 O O . ASP A 1 200 ? -18.501 6.398 3.183 1.00 84.75 200 ASP A O 1
ATOM 1622 N N . LEU A 1 201 ? -16.258 6.369 3.161 1.00 87.06 201 LEU A N 1
ATOM 1623 C CA . LEU A 1 201 ? -16.114 5.802 1.824 1.00 87.06 201 LEU A CA 1
ATOM 1624 C C . LEU A 1 201 ? -15.637 4.346 1.889 1.00 87.06 201 LEU A C 1
ATOM 1626 O O . LEU A 1 201 ? -14.518 4.023 1.488 1.00 87.06 201 LEU A O 1
ATOM 1630 N N . ILE A 1 202 ? -16.511 3.467 2.382 1.00 89.81 202 ILE A N 1
ATOM 1631 C CA . ILE A 1 202 ? -16.330 2.012 2.307 1.00 89.81 202 ILE A CA 1
ATOM 1632 C C . ILE A 1 202 ? -17.302 1.389 1.304 1.00 89.81 202 ILE A C 1
ATOM 1634 O O . ILE A 1 202 ? -18.395 1.908 1.073 1.00 89.81 202 ILE A O 1
ATOM 1638 N N . PHE A 1 203 ? -16.914 0.262 0.709 1.00 89.62 203 PHE A N 1
ATOM 1639 C CA . PHE A 1 203 ? -17.688 -0.391 -0.349 1.00 89.62 203 PHE A CA 1
ATOM 1640 C C . PHE A 1 203 ? -18.155 -1.790 0.062 1.00 89.62 203 PHE A C 1
ATOM 1642 O O . PHE A 1 203 ? -17.407 -2.505 0.730 1.00 89.62 203 PHE A O 1
ATOM 1649 N N . PRO A 1 204 ? -19.345 -2.241 -0.375 1.00 90.25 204 PRO A N 1
ATOM 1650 C CA . PRO A 1 204 ? -19.764 -3.624 -0.176 1.00 90.25 204 PRO A CA 1
ATOM 1651 C C . PRO A 1 204 ? -18.717 -4.608 -0.719 1.00 90.25 204 PRO A C 1
ATOM 1653 O O . PRO A 1 204 ? -18.189 -4.435 -1.818 1.00 90.25 204 PRO A O 1
ATOM 1656 N N . GLY A 1 205 ? -18.399 -5.636 0.066 1.00 86.69 205 GLY A N 1
ATOM 1657 C CA . GLY A 1 205 ? -17.340 -6.602 -0.225 1.00 86.69 205 GLY A CA 1
ATOM 1658 C C . GLY A 1 205 ? -15.937 -6.176 0.225 1.00 86.69 205 GLY A C 1
ATOM 1659 O O . GLY A 1 205 ? -15.031 -7.014 0.202 1.00 86.69 205 GLY A O 1
ATOM 1660 N N . GLN A 1 206 ? -15.746 -4.929 0.672 1.00 89.94 206 GLN A N 1
ATOM 1661 C CA . GLN A 1 206 ? -14.464 -4.470 1.202 1.00 89.94 206 GLN A CA 1
ATOM 1662 C C . GLN A 1 206 ? -14.082 -5.240 2.463 1.00 89.94 206 GLN A C 1
ATOM 1664 O O . GLN A 1 206 ? -14.911 -5.478 3.338 1.00 89.94 206 GLN A O 1
ATOM 1669 N N . LYS A 1 207 ? -12.818 -5.652 2.555 1.00 89.44 207 LYS A N 1
ATOM 1670 C CA . LYS A 1 207 ? -12.281 -6.355 3.724 1.00 89.44 207 LYS A CA 1
ATOM 1671 C C . LYS A 1 207 ? -11.617 -5.349 4.651 1.00 89.44 207 LYS A C 1
ATOM 1673 O O . LYS A 1 207 ? -10.739 -4.619 4.211 1.00 89.44 207 LYS A O 1
ATOM 1678 N N . LEU A 1 208 ? -12.024 -5.342 5.915 1.00 90.38 208 LEU A N 1
ATOM 1679 C CA . LEU A 1 208 ? -11.431 -4.522 6.966 1.00 90.38 208 LEU A CA 1
ATOM 1680 C C . LEU A 1 208 ? -10.806 -5.423 8.041 1.00 90.38 208 LEU A C 1
ATOM 1682 O O . LEU A 1 208 ? -11.458 -6.345 8.532 1.00 90.38 208 LEU A O 1
ATOM 1686 N N . ALA A 1 209 ? -9.560 -5.156 8.419 1.00 89.62 209 ALA A N 1
ATOM 1687 C CA . ALA A 1 209 ? -8.934 -5.636 9.643 1.00 89.62 209 ALA A CA 1
ATOM 1688 C C . ALA A 1 209 ? -9.543 -4.927 10.854 1.00 89.62 209 ALA A C 1
ATOM 1690 O O . ALA A 1 209 ? -9.426 -3.718 11.020 1.00 89.62 209 ALA A O 1
ATOM 1691 N N . ILE A 1 210 ? -10.180 -5.684 11.729 1.00 88.62 210 ILE A N 1
ATOM 1692 C CA . ILE A 1 210 ? -10.774 -5.187 12.961 1.00 88.62 210 ILE A CA 1
ATOM 1693 C C . ILE A 1 210 ? -9.825 -5.532 14.113 1.00 88.62 210 ILE A C 1
ATOM 1695 O O . ILE A 1 210 ? -9.629 -6.725 14.364 1.00 88.62 210 ILE A O 1
ATOM 1699 N N . PRO A 1 211 ? -9.225 -4.540 14.797 1.00 85.38 211 PRO A N 1
ATOM 1700 C CA . PRO A 1 211 ? -8.303 -4.775 15.907 1.00 85.38 211 PRO A CA 1
ATOM 1701 C C . PRO A 1 211 ? -9.070 -5.167 17.180 1.00 85.38 211 PRO A C 1
ATOM 1703 O O . PRO A 1 211 ? -9.561 -4.321 17.917 1.00 85.38 211 PRO A O 1
ATOM 1706 N N . ILE A 1 212 ? -9.176 -6.462 17.458 1.00 80.00 212 ILE A N 1
ATOM 1707 C CA . ILE A 1 212 ? -9.712 -6.985 18.714 1.00 80.00 212 ILE A CA 1
ATOM 1708 C C . ILE A 1 212 ? -8.578 -7.053 19.742 1.00 80.00 212 ILE A C 1
ATOM 1710 O O . ILE A 1 212 ? -7.757 -7.976 19.725 1.00 80.00 212 ILE A O 1
ATOM 1714 N N . SER A 1 213 ? -8.528 -6.098 20.664 1.00 69.75 213 SER A N 1
ATOM 1715 C CA . SER A 1 213 ? -7.634 -6.177 21.824 1.00 69.75 213 SER A CA 1
ATOM 1716 C C . SER A 1 213 ? -8.192 -7.164 22.849 1.00 69.75 213 SER A C 1
ATOM 1718 O O . SER A 1 213 ? -9.297 -6.978 23.360 1.00 69.75 213 SER A O 1
ATOM 1720 N N . GLY A 1 214 ? -7.424 -8.216 23.162 1.00 53.75 214 GLY A N 1
ATOM 1721 C CA . GLY A 1 214 ? -7.787 -9.212 24.187 1.00 53.75 214 GLY A CA 1
ATOM 1722 C C . GLY A 1 214 ? -7.870 -8.618 25.599 1.00 53.75 214 GLY A C 1
ATOM 1723 O O . GLY A 1 214 ? -8.521 -9.174 26.479 1.00 53.75 214 GLY A O 1
ATOM 1724 N N . GLU A 1 215 ? -7.274 -7.441 25.783 1.00 46.38 215 GLU A N 1
ATOM 1725 C CA . GLU A 1 215 ? -7.425 -6.582 26.945 1.00 46.38 215 GLU A CA 1
ATOM 1726 C C . GLU A 1 215 ? -8.050 -5.250 26.511 1.00 46.38 215 GLU A C 1
ATOM 1728 O O . GLU A 1 215 ? -7.355 -4.293 26.193 1.00 46.38 215 GLU A O 1
ATOM 1733 N N . ASN A 1 216 ? -9.377 -5.147 26.548 1.00 49.69 216 ASN A N 1
ATOM 1734 C CA . ASN A 1 216 ? -10.024 -3.846 26.744 1.00 49.69 216 ASN A CA 1
ATOM 1735 C C . ASN A 1 216 ? -10.986 -3.919 27.946 1.00 49.69 216 ASN A C 1
ATOM 1737 O O . ASN A 1 216 ? -12.204 -3.877 27.775 1.00 49.69 216 ASN A O 1
ATOM 1741 N N . PRO A 1 217 ? -10.483 -4.005 29.198 1.00 43.47 217 PRO A N 1
ATOM 1742 C CA . PRO A 1 217 ? -11.328 -3.946 30.396 1.00 43.47 217 PRO A CA 1
ATOM 1743 C C . PRO A 1 217 ? -11.955 -2.556 30.639 1.00 43.47 217 PRO A C 1
ATOM 1745 O O . PRO A 1 217 ? -12.674 -2.373 31.622 1.00 43.47 217 PRO A O 1
ATOM 1748 N N . GLY A 1 218 ? -11.675 -1.560 29.785 1.00 49.53 218 GLY A N 1
ATOM 1749 C CA . GLY A 1 218 ? -12.079 -0.162 29.969 1.00 49.53 218 GLY A CA 1
ATOM 1750 C C . GLY A 1 218 ? -13.045 0.412 28.929 1.00 49.53 218 GLY A C 1
ATOM 1751 O O . GLY A 1 218 ? -13.538 1.514 29.149 1.00 49.53 218 GLY A O 1
ATOM 1752 N N . SER A 1 219 ? -13.332 -0.292 27.830 1.00 62.03 219 SER A N 1
ATOM 1753 C CA . SER A 1 219 ? -14.234 0.191 26.775 1.00 62.03 219 SER A CA 1
ATOM 1754 C C . SER A 1 219 ? -15.687 -0.100 27.145 1.00 62.03 219 SER A C 1
ATOM 1756 O O . SER A 1 219 ? -16.148 -1.238 27.056 1.00 62.03 219 SER A O 1
ATOM 1758 N N . LYS A 1 220 ? -16.436 0.914 27.580 1.00 70.00 220 LYS A N 1
ATOM 1759 C CA . LYS A 1 220 ? -17.873 0.807 27.864 1.00 70.00 220 LYS A CA 1
ATOM 1760 C C . LYS A 1 220 ? -18.676 1.445 26.743 1.00 70.00 220 LYS A C 1
ATOM 1762 O O . LYS A 1 220 ? -18.512 2.626 26.459 1.00 70.00 220 LYS A O 1
ATOM 1767 N N . VAL A 1 221 ? -19.607 0.693 26.161 1.00 74.94 221 VAL A N 1
ATOM 1768 C CA . VAL A 1 221 ? -20.634 1.278 25.292 1.00 74.94 221 VAL A CA 1
ATOM 1769 C C . VAL A 1 221 ? -21.644 2.012 26.173 1.00 74.94 221 VAL A C 1
ATOM 1771 O O . VAL A 1 221 ? -22.337 1.404 26.991 1.00 74.94 221 VAL A O 1
ATOM 1774 N N . TYR A 1 222 ? -21.717 3.328 26.018 1.00 83.44 222 TYR A N 1
ATOM 1775 C CA . TYR A 1 222 ? -22.675 4.199 26.679 1.00 83.44 222 TYR A CA 1
ATOM 1776 C C . TYR A 1 222 ? -23.774 4.612 25.706 1.00 83.44 222 TYR A C 1
ATOM 1778 O O . TYR A 1 222 ? -23.503 5.015 24.580 1.00 83.44 222 TYR A O 1
ATOM 1786 N N . MET A 1 223 ? -25.026 4.523 26.147 1.00 87.00 223 MET A N 1
ATOM 1787 C CA . MET A 1 223 ? -26.167 5.043 25.400 1.00 87.00 223 MET A CA 1
ATOM 1788 C C . MET A 1 223 ? -26.471 6.453 25.896 1.00 87.00 223 MET A C 1
ATOM 1790 O O . MET A 1 223 ? -26.863 6.623 27.053 1.00 87.00 223 MET A O 1
ATOM 1794 N N . VAL A 1 224 ? -26.288 7.434 25.016 1.00 90.00 224 VAL A N 1
ATOM 1795 C CA . VAL A 1 224 ? -26.568 8.849 25.264 1.00 90.00 224 VAL A CA 1
ATOM 1796 C C . VAL A 1 224 ? -28.023 9.001 25.694 1.00 90.00 224 VAL A C 1
ATOM 1798 O O . VAL A 1 224 ? -28.943 8.506 25.043 1.00 90.00 224 VAL A O 1
ATOM 1801 N N . ARG A 1 225 ? -28.242 9.662 26.824 1.00 90.31 225 ARG A N 1
ATOM 1802 C CA . ARG A 1 225 ? -29.560 9.938 27.401 1.00 90.31 225 ARG A CA 1
ATOM 1803 C C . ARG A 1 225 ? -29.960 11.380 27.106 1.00 90.31 225 ARG A C 1
ATOM 1805 O O . ARG A 1 225 ? -29.130 12.217 26.764 1.00 90.31 225 ARG A O 1
ATOM 1812 N N . GLY A 1 226 ? -31.250 11.684 27.251 1.00 90.12 226 GLY A N 1
ATOM 1813 C CA . GLY A 1 226 ? -31.728 13.063 27.150 1.00 90.12 226 GLY A CA 1
ATOM 1814 C C . GLY A 1 226 ? -31.009 13.966 28.157 1.00 90.12 226 GLY A C 1
ATOM 1815 O O . GLY A 1 226 ? -31.036 13.682 29.353 1.00 90.12 226 GLY A O 1
ATOM 1816 N N . GLY A 1 227 ? -30.371 15.030 27.663 1.00 85.25 227 GLY A N 1
ATOM 1817 C CA . GLY A 1 227 ? -29.614 15.990 28.475 1.00 85.25 227 GLY A CA 1
ATOM 1818 C C . GLY A 1 227 ? -28.132 15.660 28.675 1.00 85.25 227 GLY A C 1
ATOM 1819 O O . GLY A 1 227 ? -27.439 16.434 29.330 1.00 85.25 227 GLY A O 1
ATOM 1820 N N . ASP A 1 228 ? -27.631 14.554 28.122 1.00 92.50 228 ASP A N 1
ATOM 1821 C CA . ASP A 1 228 ? -26.193 14.299 28.105 1.00 92.50 228 ASP A CA 1
ATOM 1822 C C . ASP A 1 228 ? -25.467 15.224 27.116 1.00 92.50 228 ASP A C 1
ATOM 1824 O O . ASP A 1 228 ? -25.962 15.517 26.027 1.00 92.50 228 ASP A O 1
ATOM 1828 N N . THR A 1 229 ? -24.243 15.607 27.471 1.00 92.38 229 THR A N 1
ATOM 1829 C CA . THR A 1 229 ? -23.245 16.184 26.565 1.00 92.38 229 THR A CA 1
ATOM 1830 C C . THR A 1 229 ? -21.989 15.314 26.593 1.00 92.38 229 THR A C 1
ATOM 1832 O O . THR A 1 229 ? -21.778 14.541 27.533 1.00 92.38 229 THR A O 1
ATOM 1835 N N . LEU A 1 230 ? -21.095 15.451 25.606 1.00 89.62 230 LEU A N 1
ATOM 1836 C CA . LEU A 1 230 ? -19.807 14.753 25.683 1.00 89.62 230 LEU A CA 1
ATOM 1837 C C . LEU A 1 230 ? -19.019 15.142 26.936 1.00 89.62 230 LEU A C 1
ATOM 1839 O O . LEU A 1 230 ? -18.352 14.288 27.507 1.00 89.62 230 LEU A O 1
ATOM 1843 N N . SER A 1 231 ? -19.156 16.382 27.413 1.00 90.31 231 SER A N 1
ATOM 1844 C CA . SER A 1 231 ? -18.495 16.841 28.634 1.00 90.31 231 SER A CA 1
ATOM 1845 C C . SER A 1 231 ? -19.035 16.184 29.905 1.00 90.31 231 SER A C 1
ATOM 1847 O O . SER A 1 231 ? -18.238 15.745 30.738 1.00 90.31 231 SER A O 1
ATOM 1849 N N . THR A 1 232 ? -20.357 16.042 30.065 1.00 91.44 232 THR A N 1
ATOM 1850 C CA . THR A 1 232 ? -20.934 15.375 31.249 1.00 91.44 232 THR A CA 1
ATOM 1851 C C . THR A 1 232 ? -20.630 13.884 31.258 1.00 91.44 232 THR A C 1
ATOM 1853 O O . THR A 1 232 ? -20.391 13.295 32.316 1.00 91.44 232 THR A O 1
ATOM 1856 N N . ILE A 1 233 ? -20.607 13.266 30.078 1.00 90.69 233 ILE A N 1
ATOM 1857 C CA . ILE A 1 233 ? -20.224 11.868 29.920 1.00 90.69 233 ILE A CA 1
ATOM 1858 C C . ILE A 1 233 ? -18.729 11.706 30.229 1.00 90.69 233 ILE A C 1
ATOM 1860 O O . ILE A 1 233 ? -18.368 10.879 31.061 1.00 90.69 233 ILE A O 1
ATOM 1864 N N . ALA A 1 234 ? -17.861 12.525 29.637 1.00 89.38 234 ALA A N 1
ATOM 1865 C CA . ALA A 1 234 ? -16.421 12.484 29.867 1.00 89.38 234 ALA A CA 1
ATOM 1866 C C . ALA A 1 234 ? -16.066 12.596 31.352 1.00 89.38 234 ALA A C 1
ATOM 1868 O O . ALA A 1 234 ? -15.340 11.754 31.881 1.00 89.38 234 ALA A O 1
ATOM 1869 N N . GLN A 1 235 ? -16.676 13.556 32.052 1.00 89.00 235 GLN A N 1
ATOM 1870 C CA . GLN A 1 235 ? -16.502 13.727 33.492 1.00 89.00 235 GLN A CA 1
ATOM 1871 C C . GLN A 1 235 ? -16.917 12.478 34.282 1.00 89.00 235 GLN A C 1
ATOM 1873 O O . GLN A 1 235 ? -16.202 12.060 35.192 1.00 89.00 235 GLN A O 1
ATOM 1878 N N . ARG A 1 236 ? -18.055 11.859 33.937 1.00 87.69 236 ARG A N 1
ATOM 1879 C CA . ARG A 1 236 ? -18.558 10.654 34.618 1.00 87.69 236 ARG A CA 1
ATOM 1880 C C . ARG A 1 236 ? -17.595 9.475 34.499 1.00 87.69 236 ARG A C 1
ATOM 1882 O O . ARG A 1 236 ? -17.505 8.675 35.427 1.00 87.69 236 ARG A O 1
ATOM 1889 N N . TYR A 1 237 ? -16.928 9.353 33.360 1.00 84.56 237 TYR A N 1
ATOM 1890 C CA . TYR A 1 237 ? -16.062 8.220 33.050 1.00 84.56 237 TYR A CA 1
ATOM 1891 C C . TYR A 1 237 ? -14.568 8.526 33.216 1.00 84.56 237 TYR A C 1
ATOM 1893 O O . TYR A 1 237 ? -13.746 7.671 32.912 1.00 84.56 237 TYR A O 1
ATOM 1901 N N . GLY A 1 238 ? -14.210 9.706 33.734 1.00 80.81 238 GLY A N 1
ATOM 1902 C CA . GLY A 1 238 ? -12.814 10.067 33.999 1.00 80.81 238 GLY A CA 1
ATOM 1903 C C . GLY A 1 238 ? -11.973 10.263 32.734 1.00 80.81 238 GLY A C 1
ATOM 1904 O O . GLY A 1 238 ? -10.777 9.997 32.751 1.00 80.81 238 GLY A O 1
ATOM 1905 N N . THR A 1 239 ? -12.589 10.720 31.643 1.00 86.94 239 THR A N 1
ATOM 1906 C CA . THR A 1 239 ? -11.940 10.964 30.344 1.00 86.94 239 THR A CA 1
ATOM 1907 C C . THR A 1 239 ? -12.224 12.397 29.862 1.00 86.94 239 THR A C 1
ATOM 1909 O O . THR A 1 239 ? -12.727 13.213 30.636 1.00 86.94 239 THR A O 1
ATOM 1912 N N . SER A 1 240 ? -11.897 12.743 28.611 1.00 87.88 240 SER A N 1
ATOM 1913 C CA . SER A 1 240 ? -12.183 14.064 28.025 1.00 87.88 240 SER A CA 1
ATOM 1914 C C . SER A 1 240 ? -13.209 13.998 26.892 1.00 87.88 240 SER A C 1
ATOM 1916 O O . SER A 1 240 ? -13.350 12.975 26.217 1.00 87.88 240 SER A O 1
ATOM 1918 N N . SER A 1 241 ? -13.930 15.103 26.673 1.00 89.12 241 SER A N 1
ATOM 1919 C CA . SER A 1 241 ? -14.905 15.226 25.581 1.00 89.12 241 SER A CA 1
ATOM 1920 C C . SER A 1 241 ? -14.239 14.984 24.229 1.00 89.12 241 SER A C 1
ATOM 1922 O O . SER A 1 241 ? -14.825 14.352 23.359 1.00 89.12 241 SER A O 1
ATOM 1924 N N . GLU A 1 242 ? -12.999 15.457 24.079 1.00 84.56 242 GLU A N 1
ATOM 1925 C CA . GLU A 1 242 ? -12.178 15.326 22.877 1.00 84.56 242 GLU A CA 1
ATOM 1926 C C . GLU A 1 242 ? -11.811 13.867 22.622 1.00 84.56 242 GLU A C 1
ATOM 1928 O O . GLU A 1 242 ? -11.920 13.419 21.487 1.00 84.56 242 GLU A O 1
ATOM 1933 N N . ARG A 1 243 ? -11.446 13.108 23.667 1.00 80.56 243 ARG A N 1
ATOM 1934 C CA . ARG A 1 243 ? -11.122 11.680 23.543 1.00 80.56 243 ARG A CA 1
ATOM 1935 C C . ARG A 1 243 ? -12.355 10.861 23.174 1.00 80.56 243 ARG A C 1
ATOM 1937 O O . ARG A 1 243 ? -12.278 10.008 22.297 1.00 80.56 243 ARG A O 1
ATOM 1944 N N . ILE A 1 244 ? -13.507 11.148 23.785 1.00 84.12 244 ILE A N 1
ATOM 1945 C CA . ILE A 1 244 ? -14.765 10.499 23.389 1.00 84.12 244 ILE A CA 1
ATOM 1946 C C . ILE A 1 244 ? -15.128 10.880 21.949 1.00 84.12 244 ILE A C 1
ATOM 1948 O O . ILE A 1 244 ? -15.510 10.006 21.173 1.00 84.12 244 ILE A O 1
ATOM 1952 N N . ALA A 1 245 ? -14.995 12.153 21.571 1.00 85.38 245 ALA A N 1
ATOM 1953 C CA . ALA A 1 245 ? -15.294 12.602 20.218 1.00 85.38 245 ALA A CA 1
ATOM 1954 C C . ALA A 1 245 ? -14.392 11.917 19.182 1.00 85.38 245 ALA A C 1
ATOM 1956 O O . ALA A 1 245 ? -14.904 11.371 18.206 1.00 85.38 245 ALA A O 1
ATOM 1957 N N . SER A 1 246 ? -13.078 11.869 19.425 1.00 77.38 246 SER A N 1
ATOM 1958 C CA . SER A 1 246 ? -12.112 11.230 18.526 1.00 77.38 246 SER A CA 1
ATOM 1959 C C . SER A 1 246 ? -12.334 9.725 18.418 1.00 77.38 246 SER A C 1
ATOM 1961 O O . SER A 1 246 ? -12.367 9.195 17.312 1.00 77.38 246 SER A O 1
ATOM 1963 N N . ASP A 1 247 ? -12.554 9.036 19.543 1.00 75.69 247 ASP A N 1
ATOM 1964 C CA . ASP A 1 247 ? -12.787 7.587 19.559 1.00 75.69 247 ASP A CA 1
ATOM 1965 C C . ASP A 1 247 ? -14.069 7.218 18.786 1.00 75.69 247 ASP A C 1
ATOM 1967 O O . ASP A 1 247 ? -14.150 6.170 18.148 1.00 75.69 247 ASP A O 1
ATOM 1971 N N . ASN A 1 248 ? -15.071 8.097 18.783 1.00 77.25 248 ASN A N 1
ATOM 1972 C CA . ASN A 1 248 ? -16.362 7.837 18.146 1.00 77.25 248 ASN A CA 1
ATOM 1973 C C . ASN A 1 248 ? -16.546 8.528 16.790 1.00 77.25 248 ASN A C 1
ATOM 1975 O O . ASN A 1 248 ? -17.641 8.462 16.235 1.00 77.25 248 ASN A O 1
ATOM 1979 N N . GLY A 1 249 ? -15.513 9.190 16.257 1.00 75.00 249 GLY A N 1
ATOM 1980 C CA . GLY A 1 249 ? -15.607 9.930 14.995 1.00 75.00 249 GLY A CA 1
ATOM 1981 C C . GLY A 1 249 ? -16.665 11.040 15.012 1.00 75.00 249 GLY A C 1
ATOM 1982 O O . GLY A 1 249 ? -17.314 11.274 13.999 1.00 75.00 249 GLY A O 1
ATOM 1983 N N . ILE A 1 250 ? -16.883 11.689 16.161 1.00 82.94 250 ILE A N 1
ATOM 1984 C CA . ILE A 1 250 ? -17.863 12.769 16.333 1.00 82.94 250 ILE A CA 1
ATOM 1985 C C . ILE A 1 250 ? -17.179 14.096 15.954 1.00 82.94 250 ILE A C 1
ATOM 1987 O O . ILE A 1 250 ? -16.314 14.551 16.705 1.00 82.94 250 ILE A O 1
ATOM 1991 N N . PRO A 1 251 ? -17.536 14.738 14.821 1.00 69.81 251 PRO A N 1
ATOM 1992 C CA . PRO A 1 251 ? -16.809 15.910 14.315 1.00 69.81 251 PRO A CA 1
ATOM 1993 C C . PRO A 1 251 ? -17.007 17.165 15.171 1.00 69.81 251 PRO A C 1
ATOM 1995 O O . PRO A 1 251 ? -16.123 18.013 15.248 1.00 69.81 251 PRO A O 1
ATOM 1998 N N . ASP A 1 252 ? -18.171 17.283 15.810 1.00 75.88 252 ASP A N 1
ATOM 1999 C CA . ASP A 1 252 ? -18.501 18.368 16.726 1.00 75.88 252 ASP A CA 1
ATOM 2000 C C . ASP A 1 252 ? -19.111 17.774 17.998 1.00 75.88 252 ASP A C 1
ATOM 2002 O O . ASP A 1 252 ? -20.137 17.089 17.973 1.00 75.88 252 ASP A O 1
ATOM 2006 N N . SER A 1 253 ? -18.450 18.045 19.123 1.00 67.81 253 SER A N 1
ATOM 2007 C CA . SER A 1 253 ? -18.774 17.510 20.444 1.00 67.81 253 SER A CA 1
ATOM 2008 C C . SER A 1 253 ? -20.157 17.910 20.968 1.00 67.81 253 SER A C 1
ATOM 2010 O O . SER A 1 253 ? -20.636 17.313 21.937 1.00 67.81 253 SER A O 1
ATOM 2012 N N . ASN A 1 254 ? -20.816 18.874 20.317 1.00 73.69 254 ASN A N 1
ATOM 2013 C CA . ASN A 1 254 ? -22.180 19.301 20.619 1.00 73.69 254 ASN A CA 1
ATOM 2014 C C . ASN A 1 254 ? -23.261 18.463 19.914 1.00 73.69 254 ASN A C 1
ATOM 2016 O O . ASN A 1 254 ? -24.434 18.581 20.263 1.00 73.69 254 ASN A O 1
ATOM 2020 N N . TYR A 1 255 ? -22.901 17.606 18.952 1.00 72.44 255 TYR A N 1
ATOM 2021 C CA . TYR A 1 255 ? -23.855 16.829 18.149 1.00 72.44 255 TYR A CA 1
ATOM 2022 C C . TYR A 1 255 ? -23.950 15.368 18.590 1.00 72.44 255 TYR A C 1
ATOM 2024 O O . TYR A 1 255 ? -23.793 14.452 17.783 1.00 72.44 255 TYR A O 1
ATOM 2032 N N . ILE A 1 256 ? -24.251 15.139 19.870 1.00 84.69 256 ILE A N 1
ATOM 2033 C CA . ILE A 1 256 ? -24.728 13.825 20.313 1.00 84.69 256 ILE A CA 1
ATOM 2034 C C . ILE A 1 256 ? -26.246 13.818 20.461 1.00 84.69 256 ILE A C 1
ATOM 2036 O O . ILE A 1 256 ? -26.846 14.796 20.906 1.00 84.69 256 ILE A O 1
ATOM 2040 N N . GLN A 1 257 ? -26.880 12.709 20.084 1.00 86.31 257 GLN A N 1
ATOM 2041 C CA . GLN A 1 257 ? -28.334 12.554 20.152 1.00 86.31 257 GLN A CA 1
ATOM 2042 C C . GLN A 1 257 ? -28.731 11.506 21.187 1.00 86.31 257 GLN A C 1
ATOM 2044 O O . GLN A 1 257 ? -28.077 10.476 21.329 1.00 86.31 257 GLN A O 1
ATOM 2049 N N . ALA A 1 258 ? -29.841 11.735 21.893 1.00 86.44 258 ALA A N 1
ATOM 2050 C CA . ALA A 1 258 ? -30.396 10.728 22.791 1.00 86.44 258 ALA A CA 1
ATOM 2051 C C . ALA A 1 258 ? -30.670 9.418 22.026 1.00 86.44 258 ALA A C 1
ATOM 2053 O O . ALA A 1 258 ? -31.262 9.425 20.949 1.00 86.44 258 ALA A O 1
ATOM 2054 N N . GLY A 1 259 ? -30.224 8.295 22.588 1.00 78.44 259 GLY A N 1
ATOM 2055 C CA . GLY A 1 259 ? -30.254 6.974 21.960 1.00 78.44 259 GLY A CA 1
ATOM 2056 C C . GLY A 1 259 ? -28.994 6.616 21.162 1.00 78.44 259 GLY A C 1
ATOM 2057 O O . GLY A 1 259 ? -28.807 5.438 20.858 1.00 78.44 259 GLY A O 1
ATOM 2058 N N . GLN A 1 260 ? -28.105 7.574 20.871 1.00 84.12 260 GLN A N 1
ATOM 2059 C CA . GLN A 1 260 ? -26.816 7.300 20.233 1.00 84.12 260 GLN A CA 1
ATOM 2060 C C . GLN A 1 260 ? -25.947 6.436 21.150 1.00 84.12 260 GLN A C 1
ATOM 2062 O O . GLN A 1 260 ? -25.821 6.711 22.344 1.00 84.12 260 GLN A O 1
ATOM 2067 N N . LYS A 1 261 ? -25.339 5.385 20.602 1.00 80.94 261 LYS A N 1
ATOM 2068 C CA . LYS A 1 261 ? -24.333 4.598 21.314 1.00 80.94 261 LYS A CA 1
ATOM 2069 C C . LYS A 1 261 ? -22.963 5.198 21.037 1.00 80.94 261 LYS A C 1
ATOM 2071 O O . LYS A 1 261 ? -22.641 5.498 19.894 1.00 80.94 261 LYS A O 1
ATOM 2076 N N . ILE A 1 262 ? -22.179 5.387 22.088 1.00 80.81 262 ILE A N 1
ATOM 2077 C CA . ILE A 1 262 ? -20.799 5.857 22.002 1.00 80.81 262 ILE A CA 1
ATOM 2078 C C . ILE A 1 262 ? -19.920 4.963 22.866 1.00 80.81 262 ILE A C 1
ATOM 2080 O O . ILE A 1 262 ? -20.318 4.532 23.950 1.00 80.81 262 ILE A O 1
ATOM 2084 N N . LEU A 1 263 ? -18.729 4.654 22.386 1.00 76.69 263 LEU A N 1
ATOM 2085 C CA . LEU A 1 263 ? -17.733 3.895 23.112 1.00 76.69 263 LEU A CA 1
ATOM 2086 C C . LEU A 1 263 ? -16.906 4.839 23.982 1.00 76.69 263 LEU A C 1
ATOM 2088 O O . LEU A 1 263 ? -16.377 5.845 23.517 1.00 76.69 263 LEU A O 1
ATOM 2092 N N . ILE A 1 264 ? -16.806 4.518 25.262 1.00 80.12 264 ILE A N 1
ATOM 2093 C CA . ILE A 1 264 ? -16.035 5.285 26.228 1.00 80.12 264 ILE A CA 1
ATOM 2094 C C . ILE A 1 264 ? -14.891 4.414 26.697 1.00 80.12 264 ILE A C 1
ATOM 2096 O O . ILE A 1 264 ? -15.130 3.353 27.271 1.00 80.12 264 ILE A O 1
ATOM 2100 N N . ARG A 1 265 ? -13.662 4.872 26.483 1.00 74.81 265 ARG A N 1
ATOM 2101 C CA . ARG A 1 265 ? -12.486 4.272 27.103 1.00 74.81 265 ARG A CA 1
ATOM 2102 C C . ARG A 1 265 ? -12.193 4.956 28.431 1.00 74.81 265 ARG A C 1
ATOM 2104 O O . ARG A 1 265 ? -12.196 6.189 28.498 1.00 74.81 265 ARG A O 1
ATOM 2111 N N . ASN A 1 266 ? -11.921 4.145 29.450 1.00 59.47 266 ASN A N 1
ATOM 2112 C CA . ASN A 1 266 ? -11.232 4.606 30.654 1.00 59.47 266 ASN A CA 1
ATOM 2113 C C . ASN A 1 266 ? -9.811 5.116 30.315 1.00 59.47 266 ASN A C 1
ATOM 2115 O O . ASN A 1 266 ? -9.214 4.709 29.283 1.00 59.47 266 ASN A O 1
#

Mean predicted aligned error: 9.32 Å

Solvent-accessible surface area (backbone atoms only — not comparable to full-atom values): 14456 Å² total; per-residue (Å²): 95,58,68,73,60,44,51,60,67,42,48,64,40,28,54,64,32,20,89,69,36,44,51,47,24,22,49,54,48,24,45,33,35,68,63,6,59,41,52,56,32,67,50,20,68,76,20,25,22,31,72,70,51,65,45,54,94,81,61,82,68,56,65,46,80,42,82,40,82,45,66,47,101,82,69,49,77,45,80,44,81,44,45,27,42,36,39,97,34,54,49,54,33,44,47,53,53,35,46,51,46,67,75,34,76,71,37,55,59,28,26,22,52,94,44,57,66,56,26,33,43,37,42,38,76,52,56,76,53,92,56,93,54,49,30,59,53,36,48,46,47,18,61,80,67,52,29,57,56,54,38,45,56,64,46,47,69,47,42,79,66,48,47,41,74,45,82,45,66,37,50,83,94,61,49,50,59,60,52,14,63,74,70,76,44,38,36,45,50,37,31,64,53,30,52,47,91,50,68,89,73,72,52,65,69,34,44,37,22,38,59,47,46,86,76,61,95,44,65,41,80,40,67,38,46,86,89,61,45,40,57,61,50,15,62,75,54,73,46,45,36,65,57,41,18,53,36,54,68,43,93,51,65,84,75,71,52,64,71,41,75,42,54,38,59,97

Nearest PDB structures (foldseek):
  5dn5-assembly2_B  TM=8.522E-01  e=2.704E-10  Salmonella enterica subsp. enterica serovar Typhimurium str. LT2
  3vwo-assembly1_A  TM=7.938E-01  e=2.054E-10  Sphingomonas sp. A1
  2zyc-assembly1_A  TM=7.962E-01  e=1.757E-09  Sphingomonas sp. A1
  3k3t-assembly1_A  TM=7.757E-01  e=8.208E-09  Sphingomonas sp. A1
  4kt3-assembly1_A  TM=7.573E-01  e=3.942E-05  Pseudomonas protegens Pf-5

Secondary structure (DSSP, 8-state):
--HHHHHHHHHHHHHHHHHHH---HHHHHHHHHHHHTTTTSHHHHHH--SS--B--TT--S-EEEEEEEEE-TTS-EEEEEEEEE--SSHHHHHHHHHHHHHH-GGGTTTTT-SSHHHHHHHHHHTTS-S-TTHHHHHHHHHHHTTTHHHHHHHHHHHHTTTEEEEEEEPPTT--HHHHHHHHT--HHHHHHHTT-S-TT---TT-EEEEEEES--TTEEEEEPPTT--HHHHHHHHTS-HHHHHHHTT-SSTT---TT-EEEEE-

Sequence (266 aa):
MEPAVFLRQLYEGAKETFPLYGIFPSVTAAQAILESDWGKSQLARECCNLFGIKADSGWKGEKKAYPTKEYDRHGQLYTVTAYFRKYASYADSLKDHGRFFQENQRYVNVIGLLNYRQQARAIQDAGYATDPRYAEKLIRLIEENGLWKWDQEVLTISSEKNVSFVTHVVSEGESVIRIAEKHGVTLQEIVEANHLNNPDLIFPGQKLAIPISGENPGSKVYMVRGGDTLSTIAQRYGTSSERIASDNGIPDSNYIQAGQKILIRN

Radius of gyration: 22.14 Å; Cα contacts (8 Å, |Δi|>4): 447; chains: 1; bounding box: 56×36×70 Å

pLDDT: mean 88.59, std 10.04, range [43.47, 98.81]

Foldseek 3Di:
DPLVVLCVQLQVLLLVLCLQQQAHSLLLSLQLCVQCVSLVRPCCVPAVQSNQAFQDPPDDADKDWDWDWDADPVRDTDTDITITHGDPHVSRNSNVVSVVLQVDPLNLQLFQDPALLSNLVSCVVSPVDPDPCRSVSSVCSCVVVVVRVSNVVSVVVVCVQQWDWDKDFDAPPDFLLVVCVVLLFFSVQQCSSRVHPDRRDDDGRRITIHTDRPDQPFKDWDAAAPPDFLCVVCVVSVHHLVVQCNRHVPPDRRPDDGRDITIDGD